Protein AF-A0A7J4EGY4-F1 (afdb_monomer)

Structure (mmCIF, N/CA/C/O backbone):
data_AF-A0A7J4EGY4-F1
#
_entry.id   AF-A0A7J4EGY4-F1
#
loop_
_atom_site.group_PDB
_atom_site.id
_atom_site.type_symbol
_atom_site.label_atom_id
_atom_site.label_alt_id
_atom_site.label_comp_id
_atom_site.label_asym_id
_atom_site.label_entity_id
_atom_site.label_seq_id
_atom_site.pdbx_PDB_ins_code
_atom_site.Cartn_x
_atom_site.Cartn_y
_atom_site.Cartn_z
_atom_site.occupancy
_atom_site.B_iso_or_equiv
_atom_site.auth_seq_id
_atom_site.auth_comp_id
_atom_site.auth_asym_id
_atom_site.auth_atom_id
_atom_site.pdbx_PDB_model_num
ATOM 1 N N . MET A 1 1 ? -47.099 -6.163 16.012 1.00 47.41 1 MET A N 1
ATOM 2 C CA . MET A 1 1 ? -46.128 -7.081 16.631 1.00 47.41 1 MET A CA 1
ATOM 3 C C . MET A 1 1 ? -44.899 -7.043 15.762 1.00 47.41 1 MET A C 1
ATOM 5 O O . MET A 1 1 ? -44.975 -7.479 14.615 1.00 47.41 1 MET A O 1
ATOM 9 N N . ASN A 1 2 ? -43.848 -6.381 16.236 1.00 47.88 2 ASN A N 1
ATOM 10 C CA . ASN A 1 2 ? -42.591 -6.346 15.504 1.00 47.88 2 ASN A CA 1
ATOM 11 C C . ASN A 1 2 ? -42.032 -7.781 15.517 1.00 47.88 2 ASN A C 1
ATOM 13 O O . ASN A 1 2 ? -42.111 -8.428 16.561 1.00 47.88 2 ASN A O 1
ATOM 17 N N . PRO A 1 3 ? -41.484 -8.321 14.415 1.00 52.41 3 PRO A N 1
ATOM 18 C CA . PRO A 1 3 ? -40.911 -9.673 14.413 1.00 52.41 3 PRO A CA 1
ATOM 19 C C . PRO A 1 3 ? -39.831 -9.857 15.495 1.00 52.41 3 PRO A C 1
ATOM 21 O O . PRO A 1 3 ? -39.631 -10.957 16.004 1.00 52.41 3 PRO A O 1
ATOM 24 N N . PHE A 1 4 ? -39.193 -8.749 15.881 1.00 52.66 4 PHE A N 1
ATOM 25 C CA . PHE A 1 4 ? -38.182 -8.660 16.927 1.00 52.66 4 PHE A CA 1
ATOM 26 C C . PHE A 1 4 ? -38.729 -8.848 18.354 1.00 52.66 4 PHE A C 1
ATOM 28 O O . PHE A 1 4 ? -38.005 -9.389 19.181 1.00 52.66 4 PHE A O 1
ATOM 35 N N . ASP A 1 5 ? -40.004 -8.530 18.624 1.00 56.19 5 ASP A N 1
ATOM 36 C CA . ASP A 1 5 ? -40.598 -8.640 19.974 1.00 56.19 5 ASP A CA 1
ATOM 37 C C . ASP A 1 5 ? -40.744 -10.109 20.429 1.00 56.19 5 ASP A C 1
ATOM 39 O O . ASP A 1 5 ? -40.866 -10.403 21.612 1.00 56.19 5 ASP A O 1
ATOM 43 N N . SER A 1 6 ? -40.754 -11.063 19.489 1.00 56.09 6 SER A N 1
ATOM 44 C CA . SER A 1 6 ? -40.997 -12.489 19.776 1.00 56.09 6 SER A CA 1
ATOM 45 C C . SER A 1 6 ? -39.746 -13.293 20.155 1.00 56.09 6 SER A C 1
ATOM 47 O O . SER A 1 6 ? -39.864 -14.418 20.643 1.00 56.09 6 SER A O 1
ATOM 49 N N . LEU A 1 7 ? -38.550 -12.734 19.934 1.00 52.84 7 LEU A N 1
ATOM 50 C CA . LEU A 1 7 ? -37.269 -13.375 20.263 1.00 52.84 7 LEU A CA 1
ATOM 51 C C . LEU A 1 7 ? -36.831 -13.105 21.712 1.00 52.84 7 LEU A C 1
ATOM 53 O O . LEU A 1 7 ? -36.077 -13.895 22.280 1.00 52.84 7 LEU A O 1
ATOM 57 N N . GLU A 1 8 ? -37.336 -12.028 22.312 1.00 53.28 8 GLU A N 1
ATOM 58 C CA . GLU A 1 8 ? -37.002 -11.571 23.668 1.00 53.28 8 GLU A CA 1
ATOM 59 C C . GLU A 1 8 ? -37.584 -12.473 24.774 1.00 53.28 8 GLU A C 1
ATOM 61 O O . GLU A 1 8 ? -37.052 -12.534 25.878 1.00 53.28 8 GLU A O 1
ATOM 66 N N . ASP A 1 9 ? -38.631 -13.246 24.471 1.00 59.47 9 ASP A N 1
ATOM 67 C CA . ASP A 1 9 ? -39.433 -13.963 25.476 1.00 59.47 9 ASP A CA 1
ATOM 68 C C . ASP A 1 9 ? -38.883 -15.362 25.852 1.00 59.47 9 ASP A C 1
ATOM 70 O O . ASP A 1 9 ? -39.429 -16.046 26.720 1.00 59.47 9 ASP A O 1
ATOM 74 N N . LYS A 1 10 ? -37.809 -15.839 25.192 1.00 60.34 10 LYS A N 1
ATOM 75 C CA . LYS A 1 10 ? -37.247 -17.197 25.415 1.00 60.34 10 LYS A CA 1
ATOM 76 C C . LYS A 1 10 ? -35.724 -17.301 25.510 1.00 60.34 10 LYS A C 1
ATOM 78 O O . LYS A 1 10 ? -35.235 -18.363 25.899 1.00 60.34 10 LYS A O 1
ATOM 83 N N . MET A 1 11 ? -34.967 -16.255 25.186 1.00 62.81 11 MET A N 1
ATOM 84 C CA . MET A 1 11 ? -33.506 -16.249 25.319 1.00 62.81 11 MET A CA 1
ATOM 85 C C . MET A 1 11 ? -33.075 -15.197 26.344 1.00 62.81 11 MET A C 1
ATOM 87 O O . MET A 1 11 ? -33.638 -14.107 26.351 1.00 62.81 11 MET A O 1
ATOM 91 N N . PRO A 1 12 ? -32.090 -15.479 27.216 1.00 76.81 12 PRO A N 1
ATOM 92 C CA . PRO A 1 12 ? -31.581 -14.459 28.127 1.00 76.81 12 PRO A CA 1
ATOM 93 C C . PRO A 1 12 ? -31.023 -13.278 27.312 1.00 76.81 12 PRO A C 1
ATOM 95 O O . PRO A 1 12 ? -30.284 -13.514 26.359 1.00 76.81 12 PRO A O 1
ATOM 98 N N . SER A 1 13 ? -31.361 -12.035 27.689 1.00 79.75 13 SER A N 1
ATOM 99 C CA . SER A 1 13 ? -31.006 -10.776 26.983 1.00 79.75 13 SER A CA 1
ATOM 100 C C . SER A 1 13 ? -29.570 -10.754 26.450 1.00 79.75 13 SER A C 1
ATOM 102 O O . SER A 1 13 ? -29.320 -10.421 25.296 1.00 79.75 13 SER A O 1
ATOM 104 N N . ILE A 1 14 ? -28.630 -11.250 27.257 1.00 85.50 14 ILE A N 1
ATOM 105 C CA . ILE A 1 14 ? -27.207 -11.323 26.919 1.00 85.50 14 ILE A CA 1
ATOM 106 C C . ILE A 1 14 ? -26.908 -12.139 25.650 1.00 85.50 14 ILE A C 1
ATOM 108 O O . ILE A 1 14 ? -25.998 -11.803 24.900 1.00 85.50 14 ILE A O 1
ATOM 112 N N . VAL A 1 15 ? -27.669 -13.201 25.371 1.00 88.38 15 VAL A N 1
ATOM 113 C CA . VAL A 1 15 ? -27.494 -14.023 24.161 1.00 88.38 15 VAL A CA 1
ATOM 114 C C . VAL A 1 15 ? -27.948 -13.255 22.926 1.00 88.38 15 VAL A C 1
ATOM 116 O O . VAL A 1 15 ? -27.283 -13.325 21.894 1.00 88.38 15 VAL A O 1
ATOM 119 N N . VAL A 1 16 ? -29.044 -12.500 23.032 1.00 87.12 16 VAL A N 1
ATOM 120 C CA . VAL A 1 16 ? -29.532 -11.640 21.946 1.00 87.12 16 VAL A CA 1
ATOM 121 C C . VAL A 1 16 ? -28.527 -10.523 21.674 1.00 87.12 16 VAL A C 1
ATOM 123 O O . VAL A 1 16 ? -28.151 -10.319 20.525 1.00 87.12 16 VAL A O 1
ATOM 126 N N . GLU A 1 17 ? -28.025 -9.860 22.716 1.00 88.31 17 GLU A N 1
ATOM 127 C CA . GLU A 1 17 ? -27.015 -8.801 22.602 1.00 88.31 17 GLU A CA 1
ATOM 128 C C . GLU A 1 17 ? -25.718 -9.303 21.950 1.00 88.31 17 GLU A C 1
ATOM 130 O O . GLU A 1 17 ? -25.217 -8.683 21.010 1.00 88.31 17 GLU A O 1
ATOM 135 N N . ILE A 1 18 ? -25.207 -10.463 22.381 1.00 92.12 18 ILE A N 1
ATOM 136 C CA . ILE A 1 18 ? -24.028 -11.092 21.769 1.00 92.12 18 ILE A CA 1
ATOM 137 C C . ILE A 1 18 ? -24.308 -11.451 20.306 1.00 92.12 18 ILE A C 1
ATOM 139 O O . ILE A 1 18 ? -23.475 -11.177 19.442 1.00 92.12 18 ILE A O 1
ATOM 143 N N . ALA A 1 19 ? -25.470 -12.036 20.001 1.00 92.56 19 ALA A N 1
ATOM 144 C CA . ALA A 1 19 ? -25.829 -12.396 18.631 1.00 92.56 19 ALA A CA 1
ATOM 145 C C . ALA A 1 19 ? -25.912 -11.160 17.723 1.00 92.56 19 ALA A C 1
ATOM 147 O O . ALA A 1 19 ? -25.365 -11.172 16.621 1.00 92.56 19 ALA A O 1
ATOM 148 N N . VAL A 1 20 ? -26.532 -10.076 18.195 1.00 92.69 20 VAL A N 1
ATOM 149 C CA . VAL A 1 20 ? -26.598 -8.797 17.474 1.00 92.69 20 VAL A CA 1
ATOM 150 C C . VAL A 1 20 ? -25.196 -8.225 17.257 1.00 92.69 20 VAL A C 1
ATOM 152 O O . VAL A 1 20 ? -24.872 -7.846 16.133 1.00 92.69 20 VAL A O 1
ATOM 155 N N . ALA A 1 21 ? -24.336 -8.220 18.278 1.00 91.88 21 ALA A N 1
ATOM 156 C CA . ALA A 1 21 ? -22.958 -7.747 18.148 1.00 91.88 21 ALA A CA 1
ATOM 157 C C . ALA A 1 21 ? -22.161 -8.561 17.113 1.00 91.88 21 ALA A C 1
ATOM 159 O O . ALA A 1 21 ? -21.490 -7.986 16.255 1.00 91.88 21 ALA A O 1
ATOM 160 N N . VAL A 1 22 ? -22.282 -9.892 17.139 1.00 95.56 22 VAL A N 1
ATOM 161 C CA . VAL A 1 22 ? -21.651 -10.787 16.155 1.00 95.56 22 VAL A CA 1
ATOM 162 C C . VAL A 1 22 ? -22.186 -10.530 14.746 1.00 95.56 22 VAL A C 1
ATOM 164 O O . VAL A 1 22 ? -21.398 -10.491 13.803 1.00 95.56 22 VAL A O 1
ATOM 167 N N . LEU A 1 23 ? -23.493 -10.313 14.583 1.00 96.06 23 LEU A N 1
ATOM 168 C CA . LEU A 1 23 ? -24.094 -9.999 13.283 1.00 96.06 23 LEU A CA 1
ATOM 169 C C . LEU A 1 23 ? -23.620 -8.651 12.738 1.00 96.06 23 LEU A C 1
ATOM 171 O O . LEU A 1 23 ? -23.315 -8.554 11.551 1.00 96.06 23 LEU A O 1
ATOM 175 N N . ILE A 1 24 ? -23.517 -7.628 13.588 1.00 95.69 24 ILE A N 1
ATOM 176 C CA . ILE A 1 24 ? -22.999 -6.311 13.197 1.00 95.69 24 ILE A CA 1
ATOM 177 C C . ILE A 1 24 ? -21.534 -6.433 12.770 1.00 95.69 24 ILE A C 1
ATOM 179 O O . ILE A 1 24 ? -21.180 -5.999 11.675 1.00 95.69 24 ILE A O 1
ATOM 183 N N . LEU A 1 25 ? -20.689 -7.068 13.588 1.00 93.94 25 LEU A N 1
ATOM 184 C CA . LEU A 1 25 ? -19.273 -7.268 13.266 1.00 93.94 25 LEU A CA 1
ATOM 185 C C . LEU A 1 25 ? -19.089 -8.106 11.998 1.00 93.94 25 LEU A C 1
ATOM 187 O O . LEU A 1 25 ? -18.297 -7.740 11.132 1.00 93.94 25 LEU A O 1
ATOM 191 N N . GLY A 1 26 ? -19.846 -9.194 11.857 1.00 94.38 26 GLY A N 1
ATOM 192 C CA . GLY A 1 26 ? -19.846 -10.033 10.662 1.00 94.38 26 GLY A CA 1
ATOM 193 C C . GLY A 1 26 ? -20.314 -9.275 9.421 1.00 94.38 26 GLY A C 1
ATOM 194 O O . GLY A 1 26 ? -19.712 -9.416 8.361 1.00 94.38 26 GLY A O 1
ATOM 195 N N . GLY A 1 27 ? -21.330 -8.420 9.553 1.00 95.75 27 GLY A N 1
ATOM 196 C CA . GLY A 1 27 ? -21.817 -7.553 8.480 1.00 95.75 27 GLY A CA 1
ATOM 197 C C . GLY A 1 27 ? -20.784 -6.514 8.045 1.00 95.75 27 GLY A C 1
ATOM 198 O O . GLY A 1 27 ? -20.556 -6.345 6.847 1.00 95.75 27 GLY A O 1
ATOM 199 N N . ILE A 1 28 ? -20.108 -5.863 8.997 1.00 94.56 28 ILE A N 1
ATOM 200 C CA . ILE A 1 28 ? -19.018 -4.916 8.717 1.00 94.56 28 ILE A CA 1
ATOM 201 C C . ILE A 1 28 ? -17.859 -5.644 8.031 1.00 94.56 28 ILE A C 1
ATOM 203 O O . ILE A 1 28 ? -17.432 -5.241 6.951 1.00 94.56 28 ILE A O 1
ATOM 207 N N . MET A 1 29 ? -17.386 -6.747 8.612 1.00 92.19 29 MET A N 1
ATOM 208 C CA . MET A 1 29 ? -16.260 -7.516 8.080 1.00 92.19 29 MET A CA 1
ATOM 209 C C . MET A 1 29 ? -16.572 -8.095 6.693 1.00 92.19 29 MET A C 1
ATOM 211 O O . MET A 1 29 ? -15.746 -8.014 5.785 1.00 92.19 29 MET A O 1
ATOM 215 N N . GLY A 1 30 ? -17.787 -8.611 6.494 1.00 93.69 30 GLY A N 1
ATOM 216 C CA . GLY A 1 30 ? -18.269 -9.082 5.197 1.00 93.69 30 GLY A CA 1
ATOM 217 C C . GLY A 1 30 ? -18.354 -7.962 4.160 1.00 93.69 30 GLY A C 1
ATOM 218 O O . GLY A 1 30 ? -17.958 -8.163 3.014 1.00 93.69 30 GLY A O 1
ATOM 219 N N . SER A 1 31 ? -18.782 -6.762 4.563 1.00 94.12 31 SER A N 1
ATOM 220 C CA . SER A 1 31 ? -18.809 -5.583 3.685 1.00 94.12 31 SER A CA 1
ATOM 221 C C . SER A 1 31 ? -17.402 -5.146 3.277 1.00 94.12 31 SER A C 1
ATOM 223 O O . SER A 1 31 ? -17.175 -4.839 2.109 1.00 94.12 31 SER A O 1
ATOM 225 N N . ILE A 1 32 ? -16.443 -5.169 4.209 1.00 94.00 32 ILE A N 1
ATOM 226 C CA . ILE A 1 32 ? -15.032 -4.867 3.932 1.00 94.00 32 ILE A CA 1
ATOM 227 C C . ILE A 1 32 ? -14.450 -5.885 2.945 1.00 94.00 32 ILE A C 1
ATOM 229 O O . ILE A 1 32 ? -13.781 -5.489 1.993 1.00 94.00 32 ILE A O 1
ATOM 233 N N . TRP A 1 33 ? -14.724 -7.180 3.125 1.00 94.25 33 TRP A N 1
ATOM 234 C CA . TRP A 1 33 ? -14.267 -8.224 2.198 1.00 94.25 33 TRP A CA 1
ATOM 235 C C . TRP A 1 33 ? -14.880 -8.081 0.805 1.00 94.25 33 TRP A C 1
ATOM 237 O O . TRP A 1 33 ? -14.179 -8.178 -0.201 1.00 94.25 33 TRP A O 1
ATOM 247 N N . LEU A 1 34 ? -16.184 -7.810 0.738 1.00 94.50 34 LEU A N 1
ATOM 248 C CA . LEU A 1 34 ? -16.877 -7.599 -0.528 1.00 94.50 34 LEU A CA 1
ATOM 249 C C . LEU A 1 34 ? -16.331 -6.364 -1.254 1.00 94.50 34 LEU A C 1
ATOM 251 O O . LEU A 1 34 ? -16.059 -6.415 -2.453 1.00 94.50 34 LEU A O 1
ATOM 255 N N . TYR A 1 35 ? -16.131 -5.266 -0.522 1.00 94.81 35 TYR A N 1
ATOM 256 C CA . TYR A 1 35 ? -15.573 -4.041 -1.077 1.00 94.81 35 TYR A CA 1
ATOM 257 C C . TYR A 1 35 ? -14.113 -4.213 -1.498 1.00 94.81 35 TYR A C 1
ATOM 259 O O . TYR A 1 35 ? -13.730 -3.680 -2.534 1.00 94.81 35 TYR A O 1
ATOM 267 N N . SER A 1 36 ? -13.293 -4.959 -0.758 1.00 94.50 36 SER A N 1
ATOM 268 C CA . SER A 1 36 ? -11.884 -5.175 -1.105 1.00 94.50 36 SER A CA 1
ATOM 269 C C . SER A 1 36 ? -11.709 -6.096 -2.317 1.00 94.50 36 SER A C 1
ATOM 271 O O . SER A 1 36 ? -10.720 -5.970 -3.034 1.00 94.50 36 SER A O 1
ATOM 273 N N . GLY A 1 37 ? -12.665 -6.986 -2.595 1.00 93.44 37 GLY A N 1
ATOM 274 C CA . GLY A 1 37 ? -12.541 -7.993 -3.655 1.00 93.44 37 GLY A CA 1
ATOM 275 C C . GLY A 1 37 ? -11.497 -9.074 -3.351 1.00 93.44 37 GLY A C 1
ATOM 276 O O . GLY A 1 37 ? -11.108 -9.819 -4.248 1.00 93.44 37 GLY A O 1
ATOM 277 N N . GLN A 1 38 ? -11.022 -9.151 -2.104 1.00 93.56 38 GLN A N 1
ATOM 278 C CA . GLN A 1 38 ? -10.097 -10.192 -1.662 1.00 93.56 38 GLN A CA 1
ATOM 279 C C . GLN A 1 38 ? -10.811 -11.551 -1.572 1.00 93.56 38 GLN A C 1
ATOM 281 O O . GLN A 1 38 ? -12.002 -11.602 -1.250 1.00 93.56 38 GLN A O 1
ATOM 286 N N . PRO A 1 39 ? -10.109 -12.672 -1.807 1.00 88.50 39 PRO A N 1
ATOM 287 C CA . PRO A 1 39 ? -10.701 -13.996 -1.658 1.00 88.50 39 PRO A CA 1
ATOM 288 C C . PRO A 1 39 ? -11.063 -14.285 -0.190 1.00 88.50 39 PRO A C 1
ATOM 290 O O . PRO A 1 39 ? -10.298 -13.970 0.726 1.00 88.50 39 PRO A O 1
ATOM 293 N N . PHE A 1 40 ? -12.217 -14.925 0.033 1.00 85.62 40 PHE A N 1
ATOM 294 C CA . PHE A 1 40 ? -12.660 -15.413 1.342 1.00 85.62 40 PHE A CA 1
ATOM 295 C C . PHE A 1 40 ? -12.983 -16.918 1.286 1.00 85.62 40 PHE A C 1
ATOM 297 O O . PHE A 1 40 ? -13.790 -17.316 0.442 1.00 85.62 40 PHE A O 1
ATOM 304 N N . PRO A 1 41 ? -12.430 -17.754 2.188 1.00 77.50 41 PRO A N 1
ATOM 305 C CA . PRO A 1 41 ? -11.346 -17.463 3.134 1.00 77.50 41 PRO A CA 1
ATOM 306 C C . PRO A 1 41 ? -9.990 -17.364 2.404 1.00 77.50 41 PRO A C 1
ATOM 308 O O . PRO A 1 41 ? -9.677 -18.194 1.554 1.00 77.50 41 PRO A O 1
ATOM 311 N N . GLY A 1 42 ? -9.182 -16.346 2.707 1.00 80.25 42 GLY A N 1
ATOM 312 C CA . GLY A 1 42 ? -7.936 -16.075 1.982 1.00 80.25 42 GLY A CA 1
ATOM 313 C C . GLY A 1 42 ? -7.146 -14.915 2.584 1.00 80.25 42 GLY A C 1
ATOM 314 O O . GLY A 1 42 ? -7.039 -14.806 3.804 1.00 80.25 42 GLY A O 1
ATOM 315 N N . SER A 1 43 ? -6.591 -14.052 1.731 1.00 84.50 43 SER A N 1
ATOM 316 C CA . SER A 1 43 ? -5.861 -12.855 2.159 1.00 84.50 43 SER A CA 1
ATOM 317 C C . SER A 1 43 ? -6.788 -11.910 2.936 1.00 84.50 43 SER A C 1
ATOM 319 O O . SER A 1 43 ? -7.815 -11.492 2.392 1.00 84.50 43 SER A O 1
ATOM 321 N N . PRO A 1 44 ? -6.468 -11.558 4.194 1.00 88.88 44 PRO A N 1
ATOM 322 C CA . PRO A 1 44 ? -7.272 -10.605 4.938 1.00 88.88 44 PRO A CA 1
ATOM 323 C C . PRO A 1 44 ? -7.182 -9.225 4.270 1.00 88.88 44 PRO A C 1
ATOM 325 O O . PRO A 1 44 ? -6.098 -8.811 3.856 1.00 88.88 44 PRO A O 1
ATOM 328 N N . PRO A 1 45 ? -8.302 -8.493 4.168 1.00 92.44 45 PRO A N 1
ATOM 329 C CA . PRO A 1 45 ? -8.317 -7.201 3.504 1.00 92.44 45 PRO A CA 1
ATOM 330 C C . PRO A 1 45 ? -7.693 -6.094 4.353 1.00 92.44 45 PRO A C 1
ATOM 332 O O . PRO A 1 45 ? -7.368 -5.054 3.807 1.00 92.44 45 PRO A O 1
ATOM 335 N N . LEU A 1 46 ? -7.524 -6.283 5.662 1.00 94.06 46 LEU A N 1
ATOM 336 C CA . LEU A 1 46 ? -6.911 -5.299 6.554 1.00 94.06 46 LEU A CA 1
ATOM 337 C C . LEU A 1 46 ? -5.470 -5.706 6.862 1.00 94.06 46 LEU A C 1
ATOM 339 O O . LEU A 1 46 ? -5.230 -6.817 7.343 1.00 94.06 46 LEU A O 1
ATOM 343 N N . VAL A 1 47 ? -4.526 -4.805 6.602 1.00 94.00 47 VAL A N 1
ATOM 344 C CA . VAL A 1 47 ? -3.088 -5.033 6.777 1.00 94.00 47 VAL A CA 1
ATOM 345 C C . VAL A 1 47 ? -2.530 -3.986 7.729 1.00 94.00 47 VAL A C 1
ATOM 347 O O . VAL A 1 47 ? -2.768 -2.799 7.548 1.00 94.00 47 VAL A O 1
ATOM 350 N N . VAL A 1 48 ? -1.798 -4.436 8.749 1.00 95.06 48 VAL A N 1
ATOM 351 C CA . VAL A 1 48 ? -1.120 -3.553 9.707 1.00 95.06 48 VAL A CA 1
ATOM 352 C C . VAL A 1 48 ? 0.275 -3.230 9.192 1.00 95.06 48 VAL A C 1
ATOM 354 O O . VAL A 1 48 ? 0.999 -4.143 8.793 1.00 95.06 48 VAL A O 1
ATOM 357 N N . ILE A 1 49 ? 0.642 -1.955 9.231 1.00 94.81 49 ILE A N 1
ATOM 358 C CA . ILE A 1 49 ? 1.963 -1.467 8.842 1.00 94.81 49 ILE A CA 1
ATOM 359 C C . ILE A 1 49 ? 2.926 -1.659 10.006 1.00 94.81 49 ILE A C 1
ATOM 361 O O . ILE A 1 49 ? 2.655 -1.208 11.118 1.00 94.81 49 ILE A O 1
ATOM 365 N N . GLU A 1 50 ? 4.040 -2.344 9.752 1.00 92.12 50 GLU A N 1
ATOM 366 C CA . GLU A 1 50 ? 4.991 -2.723 10.803 1.00 92.12 50 GLU A CA 1
ATOM 367 C C . GLU A 1 50 ? 6.327 -1.983 10.725 1.00 92.12 50 GLU A C 1
ATOM 369 O O . GLU A 1 50 ? 7.029 -1.943 11.726 1.00 92.12 50 GLU A O 1
ATOM 374 N N . SER A 1 51 ? 6.693 -1.407 9.574 1.00 91.50 51 SER A N 1
ATOM 375 C CA . SER A 1 51 ? 8.016 -0.808 9.362 1.00 91.50 51 SER A CA 1
ATOM 376 C C . SER A 1 51 ? 7.946 0.601 8.789 1.00 91.50 51 SER A C 1
ATOM 378 O O . SER A 1 51 ? 7.018 0.956 8.062 1.00 91.50 51 SER A O 1
ATOM 380 N N . GLY A 1 52 ? 8.969 1.398 9.095 1.00 91.50 52 GLY A N 1
ATOM 381 C CA . GLY A 1 52 ? 9.058 2.805 8.707 1.00 91.50 52 GLY A CA 1
ATOM 382 C C . GLY A 1 52 ? 9.499 3.079 7.265 1.00 91.50 52 GLY A C 1
ATOM 383 O O . GLY A 1 52 ? 9.933 4.184 6.953 1.00 91.50 52 GLY A O 1
ATOM 384 N N . SER A 1 53 ? 9.435 2.081 6.384 1.00 92.69 53 SER A N 1
ATOM 385 C CA . SER A 1 53 ? 9.912 2.173 4.990 1.00 92.69 53 SER A CA 1
ATOM 386 C C . SER A 1 53 ? 9.075 3.100 4.100 1.00 92.69 53 SER A C 1
ATOM 388 O O . SER A 1 53 ? 9.553 3.567 3.069 1.00 92.69 53 SER A O 1
ATOM 390 N N . MET A 1 54 ? 7.837 3.388 4.505 1.00 94.50 54 MET A N 1
ATOM 391 C CA . MET A 1 54 ? 6.913 4.294 3.814 1.00 94.50 54 MET A CA 1
ATOM 392 C C . MET A 1 54 ? 6.760 5.655 4.507 1.00 94.50 54 MET A C 1
ATOM 394 O O . MET A 1 54 ? 6.012 6.496 4.021 1.00 94.50 54 MET A O 1
ATOM 398 N N . MET A 1 55 ? 7.470 5.877 5.618 1.00 92.19 55 MET A N 1
ATOM 399 C CA . MET A 1 55 ? 7.366 7.110 6.395 1.00 92.19 55 MET A CA 1
ATOM 400 C C . MET A 1 55 ? 7.947 8.301 5.645 1.00 92.19 55 MET A C 1
ATOM 402 O O . MET A 1 55 ? 8.939 8.187 4.928 1.00 92.19 55 MET A O 1
ATOM 406 N N . HIS A 1 56 ? 7.389 9.476 5.896 1.00 88.06 56 HIS A N 1
ATOM 407 C CA . HIS A 1 56 ? 7.935 10.734 5.404 1.00 88.06 56 HIS A CA 1
ATOM 408 C C . HIS A 1 56 ? 8.455 11.572 6.581 1.00 88.06 56 HIS A C 1
ATOM 410 O O . HIS A 1 56 ? 7.926 11.533 7.700 1.00 88.06 56 HIS A O 1
ATOM 416 N N . GLU A 1 57 ? 9.533 12.325 6.349 1.00 80.44 57 GLU A N 1
ATOM 417 C CA . GLU A 1 57 ? 10.207 13.095 7.405 1.00 80.44 57 GLU A CA 1
ATOM 418 C C . GLU A 1 57 ? 9.410 14.332 7.858 1.00 80.44 57 GLU A C 1
ATOM 420 O O . GLU A 1 57 ? 9.518 14.737 9.014 1.00 80.44 57 GLU A O 1
ATOM 425 N N . ASN A 1 58 ? 8.597 14.925 6.975 1.00 79.50 58 ASN A N 1
ATOM 426 C CA . ASN A 1 58 ? 7.954 16.231 7.183 1.00 79.50 58 ASN A CA 1
ATOM 427 C C . ASN A 1 58 ? 6.431 16.153 7.399 1.00 79.50 58 ASN A C 1
ATOM 429 O O . ASN A 1 58 ? 5.707 17.087 7.048 1.00 79.50 58 ASN A O 1
ATOM 433 N N . GLU A 1 59 ? 5.947 15.056 7.978 1.00 83.12 59 GLU A N 1
ATOM 434 C CA . GLU A 1 59 ? 4.512 14.844 8.179 1.00 83.12 59 GLU A CA 1
ATOM 435 C C . GLU A 1 59 ? 3.905 15.713 9.286 1.00 83.12 59 GLU A C 1
ATOM 437 O O . GLU A 1 59 ? 4.563 16.005 10.295 1.00 83.12 59 GLU A O 1
ATOM 442 N N . PRO A 1 60 ? 2.630 16.125 9.139 1.00 87.06 60 PRO A N 1
ATOM 443 C CA . PRO A 1 60 ? 1.920 16.826 10.192 1.00 87.06 60 PRO A CA 1
ATOM 444 C C . PRO A 1 60 ? 1.709 15.912 11.405 1.00 87.06 60 PRO A C 1
ATOM 446 O O . PRO A 1 60 ? 1.738 14.686 11.317 1.00 87.06 60 PRO A O 1
ATOM 449 N N . PHE A 1 61 ? 1.442 16.529 12.559 1.00 89.56 61 PHE A N 1
ATOM 450 C CA . PHE A 1 61 ? 1.159 15.801 13.794 1.00 89.56 61 PHE A CA 1
ATOM 451 C C . PHE A 1 61 ? 0.041 14.774 13.586 1.00 89.56 61 PHE A C 1
ATOM 453 O O . PHE A 1 61 ? -1.061 15.126 13.156 1.00 89.56 61 PHE A O 1
ATOM 460 N N . GLY A 1 62 ? 0.322 13.517 13.927 1.00 85.75 62 GLY A N 1
ATOM 461 C CA . GLY A 1 62 ? -0.635 12.426 13.778 1.00 85.75 62 GLY A CA 1
ATOM 462 C C . GLY A 1 62 ? -0.662 11.783 12.393 1.00 85.75 62 GLY A C 1
ATOM 463 O O . GLY A 1 62 ? -1.427 10.838 12.240 1.00 85.75 62 GLY A O 1
ATOM 464 N N . ARG A 1 63 ? 0.168 12.236 11.439 1.00 90.56 63 ARG A N 1
ATOM 465 C CA . ARG A 1 63 ? 0.545 11.475 10.227 1.00 90.56 63 ARG A CA 1
ATOM 466 C C . ARG A 1 63 ? -0.643 10.967 9.407 1.00 90.56 63 ARG A C 1
ATOM 468 O O . ARG A 1 63 ? -0.663 9.856 8.904 1.00 90.56 63 ARG A O 1
ATOM 475 N N . LEU A 1 64 ? -1.682 11.795 9.335 1.00 90.00 64 LEU A N 1
ATOM 476 C CA . LEU A 1 64 ? -2.903 11.460 8.617 1.00 90.00 64 LEU A CA 1
ATOM 477 C C . LEU A 1 64 ? -2.692 11.609 7.116 1.00 90.00 64 LEU A C 1
ATOM 479 O O . LEU A 1 64 ? -2.291 12.680 6.649 1.00 90.00 64 LEU A O 1
ATOM 483 N N . GLY A 1 65 ? -3.073 10.587 6.359 1.00 89.44 65 GLY A N 1
ATOM 484 C CA . GLY A 1 65 ? -2.924 10.574 4.909 1.00 89.44 65 GLY A CA 1
ATOM 485 C C . GLY A 1 65 ? -1.553 10.100 4.427 1.00 89.44 65 GLY A C 1
ATOM 486 O O . GLY A 1 65 ? -1.254 10.313 3.249 1.00 89.44 65 GLY A O 1
ATOM 487 N N . THR A 1 66 ? -0.754 9.466 5.289 1.00 92.44 66 THR A N 1
ATOM 488 C CA . THR A 1 66 ? 0.497 8.759 4.967 1.00 92.44 66 THR A CA 1
ATOM 489 C C . THR A 1 66 ? 0.468 7.326 5.490 1.00 92.44 66 THR A C 1
ATOM 491 O O . THR A 1 66 ? -0.532 6.870 6.033 1.00 92.44 66 THR A O 1
ATOM 494 N N . ILE A 1 67 ? 1.517 6.553 5.203 1.00 93.44 67 ILE A N 1
ATOM 495 C CA . ILE A 1 67 ? 1.637 5.170 5.672 1.00 93.44 67 ILE A CA 1
ATOM 496 C C . ILE A 1 67 ? 2.759 5.130 6.696 1.00 93.44 67 ILE A C 1
ATOM 498 O O . ILE A 1 67 ? 3.939 5.137 6.334 1.00 93.44 67 ILE A O 1
ATOM 502 N N . ASP A 1 68 ? 2.381 5.023 7.964 1.00 94.38 68 ASP A N 1
ATOM 503 C CA . ASP A 1 68 ? 3.316 4.976 9.075 1.00 94.38 68 ASP A CA 1
ATOM 504 C C . ASP A 1 68 ? 3.142 3.684 9.901 1.00 94.38 68 ASP A C 1
ATOM 506 O O . ASP A 1 68 ? 2.085 3.037 9.889 1.00 94.38 68 ASP A O 1
ATOM 510 N N . PRO A 1 69 ? 4.191 3.248 10.624 1.00 94.12 69 PRO A N 1
ATOM 511 C CA . PRO A 1 69 ? 4.094 2.122 11.541 1.00 94.12 69 PRO A CA 1
ATOM 512 C C . PRO A 1 69 ? 2.960 2.314 12.543 1.00 94.12 69 PRO A C 1
ATOM 514 O O . PRO A 1 69 ? 2.894 3.315 13.255 1.00 94.12 69 PRO A O 1
ATOM 517 N N . GLY A 1 70 ? 2.092 1.310 12.631 1.00 92.94 70 GLY A N 1
ATOM 518 C CA . GLY A 1 70 ? 0.921 1.352 13.497 1.00 92.94 70 GLY A CA 1
ATOM 519 C C . GLY A 1 70 ? -0.374 1.749 12.794 1.00 92.94 70 GLY A C 1
ATOM 520 O O . GLY A 1 70 ? -1.429 1.686 13.427 1.00 92.94 70 GLY A O 1
ATOM 521 N N . ASP A 1 71 ? -0.342 2.055 11.501 1.00 95.38 71 ASP A N 1
ATOM 522 C CA . ASP A 1 71 ? -1.557 2.222 10.708 1.00 95.38 71 ASP A CA 1
ATOM 523 C C . ASP A 1 71 ? -2.113 0.883 10.220 1.00 95.38 71 ASP A C 1
ATOM 525 O O . ASP A 1 71 ? -1.425 -0.145 10.167 1.00 95.38 71 ASP A O 1
ATOM 529 N N . ILE A 1 72 ? -3.397 0.890 9.864 1.00 95.81 72 ILE A N 1
ATOM 530 C CA . ILE A 1 72 ? -4.055 -0.217 9.174 1.00 95.81 72 ILE A CA 1
ATOM 531 C C . ILE A 1 72 ? -4.512 0.276 7.806 1.00 95.81 72 ILE A C 1
ATOM 533 O O . ILE A 1 72 ? -5.271 1.236 7.709 1.00 95.81 72 ILE A O 1
ATOM 537 N N . VAL A 1 73 ? -4.110 -0.415 6.746 1.00 96.00 73 VAL A N 1
ATOM 538 C CA . VAL A 1 73 ? -4.538 -0.120 5.375 1.00 96.00 73 VAL A CA 1
ATOM 539 C C . VAL A 1 73 ? -5.450 -1.218 4.847 1.00 96.00 73 VAL A C 1
ATOM 541 O O . VAL A 1 73 ? -5.331 -2.392 5.215 1.00 96.00 73 VAL A O 1
ATOM 544 N N . LEU A 1 74 ? -6.362 -0.844 3.954 1.00 96.00 74 LEU A N 1
ATOM 545 C CA . LEU A 1 74 ? -7.190 -1.807 3.240 1.00 96.00 74 LEU A CA 1
ATOM 546 C C . LEU A 1 74 ? -6.484 -2.255 1.953 1.00 96.00 74 LEU A C 1
ATOM 548 O O . LEU A 1 74 ? -6.189 -1.445 1.080 1.00 96.00 74 LEU A O 1
ATOM 552 N N . ALA A 1 75 ? -6.276 -3.557 1.804 1.00 96.44 75 ALA A N 1
ATOM 553 C CA . ALA A 1 75 ? -5.761 -4.197 0.606 1.00 96.44 75 ALA A CA 1
ATOM 554 C C . ALA A 1 75 ? -6.890 -4.434 -0.411 1.00 96.44 75 ALA A C 1
ATOM 556 O O . ALA A 1 75 ? -7.618 -5.431 -0.341 1.00 96.44 75 ALA A O 1
ATOM 557 N N . LYS A 1 76 ? -7.027 -3.545 -1.394 1.00 96.50 76 LYS A N 1
ATOM 558 C CA . LYS A 1 76 ? -7.953 -3.701 -2.524 1.00 96.50 76 LYS A CA 1
ATOM 559 C C . LYS A 1 76 ? -7.342 -4.628 -3.577 1.00 96.50 76 LYS A C 1
ATOM 561 O O . LYS A 1 76 ? -6.216 -4.400 -4.011 1.00 96.50 76 LYS A O 1
ATOM 566 N N . ALA A 1 77 ? -8.069 -5.661 -3.994 1.00 95.75 77 ALA A N 1
ATOM 567 C CA . ALA A 1 77 ? -7.592 -6.616 -4.988 1.00 95.75 77 ALA A CA 1
ATOM 568 C C . ALA A 1 77 ? -7.203 -5.926 -6.307 1.00 95.75 77 ALA A C 1
ATOM 570 O O . ALA A 1 77 ? -7.851 -4.973 -6.746 1.00 95.75 77 ALA A O 1
ATOM 571 N N . VAL A 1 78 ? -6.134 -6.434 -6.916 1.00 96.06 78 VAL A N 1
ATOM 572 C CA . VAL A 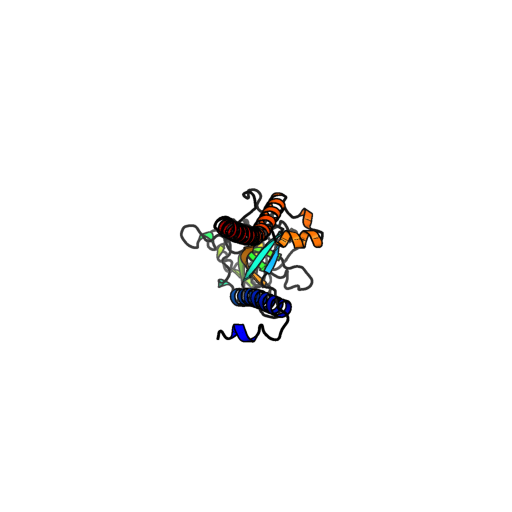1 78 ? -5.598 -6.001 -8.208 1.00 96.06 78 VAL A CA 1
ATOM 573 C C . VAL A 1 78 ? -5.706 -7.195 -9.151 1.00 96.06 78 VAL A C 1
ATOM 575 O O . VAL A 1 78 ? -5.183 -8.265 -8.847 1.00 96.06 78 VAL A O 1
ATOM 578 N N . HIS A 1 79 ? -6.406 -7.035 -10.272 1.00 93.75 79 HIS A N 1
ATOM 579 C CA . HIS A 1 79 ? -6.663 -8.123 -11.223 1.00 93.75 79 HIS A CA 1
ATOM 580 C C . HIS A 1 79 ? -5.869 -7.966 -12.517 1.00 93.75 79 HIS A C 1
ATOM 582 O O . HIS A 1 79 ? -5.561 -8.954 -13.182 1.00 93.75 79 HIS A O 1
ATOM 588 N N . GLN A 1 80 ? -5.526 -6.732 -12.871 1.00 96.00 80 GLN A N 1
ATOM 589 C CA . GLN A 1 80 ? -4.782 -6.391 -14.077 1.00 96.00 80 GLN A CA 1
ATOM 590 C C . GLN A 1 80 ? -3.810 -5.245 -13.797 1.00 96.00 80 GLN A C 1
ATOM 592 O O . GLN A 1 80 ? -4.014 -4.436 -12.893 1.00 96.00 80 GLN A O 1
ATOM 597 N N . ARG A 1 81 ? -2.767 -5.130 -14.627 1.00 94.44 81 ARG A N 1
ATOM 598 C CA . ARG A 1 81 ? -1.784 -4.035 -14.563 1.00 94.44 81 ARG A CA 1
ATOM 599 C C . ARG A 1 81 ? -2.451 -2.653 -14.513 1.00 94.44 81 ARG A C 1
ATOM 601 O O . ARG A 1 81 ? -2.009 -1.798 -13.756 1.00 94.44 81 ARG A O 1
ATOM 608 N N . GLY A 1 82 ? -3.521 -2.454 -15.285 1.00 94.69 82 GLY A N 1
ATOM 609 C CA . GLY A 1 82 ? -4.240 -1.179 -15.366 1.00 94.69 82 GLY A CA 1
ATOM 610 C C . GLY A 1 82 ? -4.932 -0.733 -14.073 1.00 94.69 82 GLY A C 1
ATOM 611 O O . GLY A 1 82 ? -5.308 0.430 -13.977 1.00 94.69 82 GLY A O 1
ATOM 612 N N . ASP A 1 83 ? -5.079 -1.609 -13.073 1.00 96.44 83 ASP A N 1
ATOM 613 C CA . ASP A 1 83 ? -5.707 -1.248 -11.795 1.00 96.44 83 ASP A CA 1
ATOM 614 C C . ASP A 1 83 ? -4.771 -0.437 -10.881 1.00 96.44 83 ASP A C 1
ATOM 616 O O . ASP A 1 83 ? -5.230 0.101 -9.868 1.00 96.44 83 ASP A O 1
ATOM 620 N N . VAL A 1 84 ? -3.476 -0.369 -11.218 1.00 97.69 84 VAL A N 1
ATOM 621 C CA . VAL A 1 84 ? -2.435 0.314 -10.444 1.00 97.69 84 VAL A CA 1
ATOM 622 C C . VAL A 1 84 ? -1.829 1.443 -11.271 1.00 97.69 84 VAL A C 1
ATOM 624 O O . VAL A 1 84 ? -1.222 1.219 -12.321 1.00 97.69 84 VAL A O 1
ATOM 627 N N . ILE A 1 85 ? -1.936 2.663 -10.759 1.00 97.62 85 ILE A N 1
ATOM 628 C CA . ILE A 1 85 ? -1.315 3.848 -11.344 1.00 97.62 85 ILE A CA 1
ATOM 629 C C . ILE A 1 85 ? 0.074 4.001 -10.727 1.00 97.62 85 ILE A C 1
ATOM 631 O O . ILE A 1 85 ? 0.210 4.332 -9.556 1.00 97.62 85 ILE A O 1
ATOM 635 N N . THR A 1 86 ? 1.131 3.781 -11.502 1.00 97.94 86 THR A N 1
ATOM 636 C CA . THR A 1 86 ? 2.504 3.956 -11.003 1.00 97.94 86 THR A CA 1
ATOM 637 C C . THR A 1 86 ? 2.874 5.422 -10.830 1.00 97.94 86 THR A C 1
ATOM 639 O O . THR A 1 86 ? 2.411 6.260 -11.605 1.00 97.94 86 THR A O 1
ATOM 642 N N . HIS A 1 87 ? 3.773 5.724 -9.890 1.00 97.62 87 HIS A N 1
ATOM 643 C CA . HIS A 1 87 ? 4.367 7.053 -9.709 1.00 97.62 87 HIS A CA 1
ATOM 644 C C . HIS A 1 87 ? 4.850 7.628 -11.053 1.00 97.62 87 HIS A C 1
ATOM 646 O O . HIS A 1 87 ? 4.481 8.740 -11.440 1.00 97.62 87 HIS A O 1
ATOM 652 N N . GLY A 1 88 ? 5.591 6.815 -11.809 1.00 93.25 88 GLY A N 1
ATOM 653 C CA . GLY A 1 88 ? 6.016 7.108 -13.169 1.00 93.25 88 GLY A CA 1
ATOM 654 C C . GLY A 1 88 ? 7.190 8.075 -13.284 1.00 93.25 88 GLY A C 1
ATOM 655 O O . GLY A 1 88 ? 7.788 8.496 -12.292 1.00 93.25 88 GLY A O 1
ATOM 656 N N . GLY A 1 89 ? 7.531 8.390 -14.532 1.00 91.38 89 GLY A N 1
ATOM 657 C CA . GLY A 1 89 ? 8.711 9.156 -14.921 1.00 91.38 89 GLY A CA 1
ATOM 658 C C . GLY A 1 89 ? 8.354 10.378 -15.763 1.00 91.38 89 GLY A C 1
ATOM 659 O O . GLY A 1 89 ? 7.299 10.981 -15.602 1.00 91.38 89 GLY A O 1
ATOM 660 N N . LYS A 1 90 ? 9.249 10.767 -16.676 1.00 89.69 90 LYS A N 1
ATOM 661 C CA . LYS A 1 90 ? 9.079 11.953 -17.539 1.00 89.69 90 LYS A CA 1
ATOM 662 C C . LYS A 1 90 ? 8.079 11.761 -18.684 1.00 89.69 90 LYS A C 1
ATOM 664 O O . LYS A 1 90 ? 7.752 12.739 -19.346 1.00 89.69 90 LYS A O 1
ATOM 669 N N . PHE A 1 91 ? 7.632 10.532 -18.942 1.00 91.31 91 PHE A N 1
ATOM 670 C CA . PHE A 1 91 ? 6.823 10.197 -20.120 1.00 91.31 91 PHE A CA 1
ATOM 671 C C . PHE A 1 91 ? 5.461 9.584 -19.782 1.00 91.31 91 PHE A C 1
ATOM 673 O O . PHE A 1 91 ? 4.655 9.363 -20.682 1.00 91.31 91 PHE A O 1
ATOM 680 N N . GLY A 1 92 ? 5.188 9.302 -18.508 1.00 93.19 92 GLY A N 1
ATOM 681 C CA . GLY A 1 92 ? 3.922 8.716 -18.089 1.00 93.19 92 GLY A CA 1
ATOM 682 C C . GLY A 1 92 ? 3.860 8.421 -16.596 1.00 93.19 92 GLY A C 1
ATOM 683 O O . GLY A 1 92 ? 4.819 8.649 -15.860 1.00 93.19 92 GLY A O 1
ATOM 684 N N . GLY A 1 93 ? 2.715 7.889 -16.175 1.00 94.06 93 GLY A N 1
ATOM 685 C CA . GLY A 1 93 ? 2.380 7.579 -14.787 1.00 94.06 93 GLY A CA 1
ATOM 686 C C . GLY A 1 93 ? 1.545 8.665 -14.118 1.00 94.06 93 GLY A C 1
ATOM 687 O O . GLY A 1 93 ? 0.907 9.485 -14.777 1.00 94.06 93 GLY A O 1
ATOM 688 N N . ALA A 1 94 ? 1.533 8.653 -12.793 1.00 95.88 94 ALA A N 1
ATOM 689 C CA . ALA A 1 94 ? 0.590 9.393 -11.970 1.00 95.88 94 ALA A CA 1
ATOM 690 C C . ALA A 1 94 ? 0.622 10.914 -12.168 1.00 95.88 94 ALA A C 1
ATOM 692 O O . ALA A 1 94 ? -0.421 11.560 -12.104 1.00 95.88 94 ALA A O 1
ATOM 693 N N . LYS A 1 95 ? 1.788 11.492 -12.482 1.00 93.69 95 LYS A N 1
ATOM 694 C CA . LYS A 1 95 ? 1.931 12.932 -12.782 1.00 93.69 95 LYS A CA 1
ATOM 695 C C . LYS A 1 95 ? 1.192 13.374 -14.052 1.00 93.69 95 LYS A C 1
ATOM 697 O O . LYS A 1 95 ? 0.941 14.559 -14.219 1.00 93.69 95 LYS A O 1
ATOM 702 N N . PHE A 1 96 ? 0.837 12.435 -14.930 1.00 92.00 96 PHE A N 1
ATOM 703 C CA . PHE A 1 96 ? 0.119 12.687 -16.185 1.00 92.00 96 PHE A CA 1
ATOM 704 C C . PHE A 1 96 ? -1.392 12.433 -16.067 1.00 92.00 96 PHE A C 1
ATOM 706 O O . PHE A 1 96 ? -2.115 12.520 -17.060 1.00 92.00 96 PHE A O 1
ATOM 713 N N . VAL A 1 97 ? -1.883 12.104 -14.868 1.00 90.94 97 VAL A N 1
ATOM 714 C CA . VAL A 1 97 ? -3.302 11.840 -14.611 1.00 90.94 97 VAL A CA 1
ATOM 715 C C . VAL A 1 97 ? -3.997 13.132 -14.177 1.00 90.94 97 VAL A C 1
ATOM 717 O O . VAL A 1 97 ? -3.912 13.540 -13.024 1.00 90.94 97 VAL A O 1
ATOM 720 N N . GLY A 1 98 ? -4.714 13.773 -15.100 1.00 88.69 98 GLY A N 1
ATOM 721 C CA . GLY A 1 98 ? -5.399 15.042 -14.830 1.00 88.69 98 GLY A CA 1
ATOM 722 C C . GLY A 1 98 ? -4.440 16.232 -14.700 1.00 88.69 98 GLY A C 1
ATOM 723 O O . GLY A 1 98 ? -3.266 16.137 -15.042 1.00 88.69 98 GLY A O 1
ATOM 724 N N . ALA A 1 99 ? -4.952 17.379 -14.243 1.00 85.56 99 ALA A N 1
ATOM 725 C CA . ALA A 1 99 ? -4.172 18.619 -14.172 1.00 85.56 99 ALA A CA 1
ATOM 726 C C . ALA A 1 99 ? -3.160 18.644 -13.010 1.00 85.56 99 ALA A C 1
ATOM 728 O O . ALA A 1 99 ? -2.093 19.233 -13.146 1.00 85.56 99 ALA A O 1
ATOM 729 N N . GLU A 1 100 ? -3.488 18.006 -11.884 1.00 89.06 100 GLU A N 1
ATOM 730 C CA . GLU A 1 100 ? -2.669 18.022 -10.658 1.00 89.06 100 GLU A CA 1
ATOM 731 C C . GLU A 1 100 ? -1.922 16.699 -10.407 1.00 89.06 100 GLU A C 1
ATOM 733 O O . GLU A 1 100 ? -1.175 16.570 -9.436 1.00 89.06 100 GLU A O 1
ATOM 738 N N . GLY A 1 101 ? -2.100 15.717 -11.295 1.00 93.81 101 GLY A N 1
ATOM 739 C CA . GLY A 1 101 ? -1.639 14.349 -11.096 1.00 93.81 101 GLY A CA 1
ATOM 740 C C . GLY A 1 101 ? -2.480 13.571 -10.077 1.00 93.81 101 GLY A C 1
ATOM 741 O O . GLY A 1 101 ? -3.360 14.102 -9.401 1.00 93.81 101 GLY A O 1
ATOM 742 N N . TYR A 1 102 ? -2.193 12.278 -9.962 1.00 96.00 102 TYR A N 1
ATOM 743 C CA . TYR A 1 102 ? -2.837 11.368 -9.018 1.00 96.00 102 TYR A CA 1
ATOM 744 C C . TYR A 1 102 ? -1.902 11.058 -7.844 1.00 96.00 102 TYR A C 1
ATOM 746 O O . TYR A 1 102 ? -0.781 10.594 -8.053 1.00 96.00 102 TYR A O 1
ATOM 754 N N . LYS A 1 103 ? -2.347 11.308 -6.610 1.00 95.12 103 LYS A N 1
ATOM 755 C CA . LYS A 1 103 ? -1.543 11.116 -5.395 1.00 95.12 103 LYS A CA 1
ATOM 756 C C . LYS A 1 103 ? -2.244 10.207 -4.399 1.00 95.12 103 LYS A C 1
ATOM 758 O O . LYS A 1 103 ? -3.448 10.336 -4.189 1.00 95.12 103 LYS A O 1
ATOM 763 N N . THR A 1 104 ? -1.468 9.338 -3.762 1.00 95.25 104 THR A N 1
ATOM 764 C CA . THR A 1 104 ? -1.892 8.544 -2.609 1.00 95.25 104 THR A CA 1
ATOM 765 C C . THR A 1 104 ? -0.777 8.517 -1.575 1.00 95.25 104 THR A C 1
ATOM 767 O O . THR A 1 104 ? 0.402 8.402 -1.924 1.00 95.25 104 THR A O 1
ATOM 770 N N . TYR A 1 105 ? -1.165 8.614 -0.305 1.00 94.62 105 TYR A N 1
ATOM 771 C CA . TYR A 1 105 ? -0.247 8.510 0.826 1.00 94.62 105 TYR A CA 1
ATOM 772 C C . TYR A 1 105 ? 0.929 9.492 0.713 1.00 94.62 105 TYR A C 1
ATOM 774 O O . TYR A 1 105 ? 2.066 9.073 0.546 1.00 94.62 105 TYR A O 1
ATOM 782 N N . GLY A 1 106 ? 0.637 10.793 0.645 1.00 91.75 106 GLY A N 1
ATOM 783 C CA . GLY A 1 106 ? 1.636 11.871 0.557 1.00 91.75 106 GLY A CA 1
ATOM 784 C C . GLY A 1 106 ? 2.327 12.095 -0.802 1.00 91.75 106 GLY A C 1
ATOM 785 O O . GLY A 1 106 ? 2.748 13.219 -1.075 1.00 91.75 106 GLY A O 1
ATOM 786 N N . ASP A 1 107 ? 2.384 11.107 -1.704 1.00 94.06 107 ASP A N 1
ATOM 787 C CA . ASP A 1 107 ? 3.120 11.220 -2.981 1.00 94.06 107 ASP A CA 1
ATOM 788 C C . ASP A 1 107 ? 2.356 10.632 -4.193 1.00 94.06 107 ASP A C 1
ATOM 790 O O . ASP A 1 107 ? 1.229 10.147 -4.082 1.00 94.06 107 ASP A O 1
ATOM 794 N N . TYR A 1 108 ? 2.911 10.748 -5.400 1.00 96.44 108 TYR A N 1
ATOM 795 C CA . TYR A 1 108 ? 2.277 10.338 -6.651 1.00 96.44 108 TYR A CA 1
ATOM 796 C C . TYR A 1 108 ? 2.154 8.817 -6.801 1.00 96.44 108 TYR A C 1
ATOM 798 O O . TYR A 1 108 ? 3.054 8.055 -6.457 1.00 96.44 108 TYR A O 1
ATOM 806 N N . GLY A 1 109 ? 1.062 8.377 -7.424 1.00 97.38 109 GLY A N 1
ATOM 807 C CA . GLY A 1 109 ? 0.826 6.968 -7.743 1.00 97.38 109 GLY A CA 1
ATOM 808 C C . GLY A 1 109 ? 0.298 6.152 -6.572 1.00 97.38 109 GLY A C 1
ATOM 809 O O . GLY A 1 109 ? 0.105 6.669 -5.477 1.00 97.38 109 GLY A O 1
ATOM 810 N N . ASP A 1 110 ? 0.023 4.883 -6.846 1.00 98.12 110 ASP A N 1
ATOM 811 C CA . ASP A 1 110 ? -0.508 3.900 -5.910 1.00 98.12 110 ASP A CA 1
ATOM 812 C C . ASP A 1 110 ? 0.613 3.186 -5.136 1.00 98.12 110 ASP A C 1
ATOM 814 O O . ASP A 1 110 ? 1.723 2.957 -5.634 1.00 98.12 110 ASP A O 1
ATOM 818 N N . VAL A 1 111 ? 0.264 2.746 -3.929 1.00 98.19 111 VAL A N 1
ATOM 819 C CA . VAL A 1 111 ? 1.078 1.873 -3.079 1.00 98.19 111 VAL A CA 1
ATOM 820 C C . VAL A 1 111 ? 0.515 0.456 -3.140 1.00 98.19 111 VAL A C 1
ATOM 822 O O . VAL A 1 111 ? -0.698 0.256 -3.033 1.00 98.19 111 VAL A O 1
ATOM 825 N N . ILE A 1 112 ? 1.381 -0.540 -3.324 1.00 98.19 112 ILE A N 1
ATOM 826 C CA . ILE A 1 112 ? 0.984 -1.944 -3.470 1.0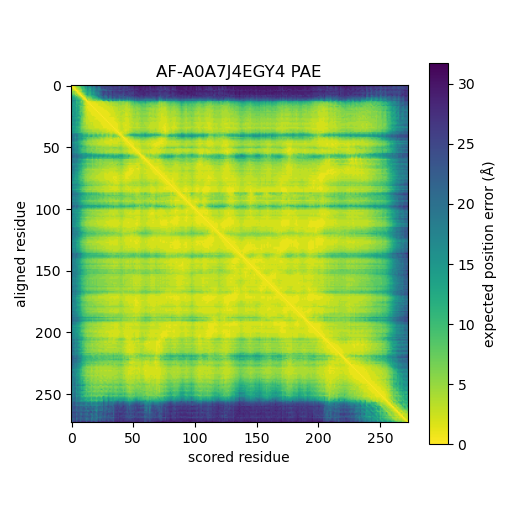0 98.19 112 ILE A CA 1
ATOM 827 C C . ILE A 1 112 ? 1.562 -2.809 -2.359 1.00 98.19 112 ILE A C 1
ATOM 829 O O . ILE A 1 112 ? 2.691 -2.619 -1.919 1.00 98.19 112 ILE A O 1
ATOM 833 N N . ILE A 1 113 ? 0.766 -3.786 -1.934 1.00 97.50 113 ILE A N 1
ATOM 834 C CA . ILE A 1 113 ? 1.123 -4.817 -0.967 1.00 97.50 113 ILE A CA 1
ATOM 835 C C . ILE A 1 113 ? 1.414 -6.085 -1.757 1.00 97.50 113 ILE A C 1
ATOM 837 O O . ILE A 1 113 ? 0.556 -6.554 -2.512 1.00 97.50 113 ILE A O 1
ATOM 841 N N . TYR A 1 114 ? 2.600 -6.658 -1.601 1.00 97.00 114 TYR A N 1
ATOM 842 C CA . TYR A 1 114 ? 3.031 -7.795 -2.407 1.00 97.00 114 TYR A CA 1
ATOM 843 C C . TYR A 1 114 ? 3.893 -8.782 -1.625 1.00 97.00 114 TYR A C 1
ATOM 845 O O . TYR A 1 114 ? 4.448 -8.477 -0.570 1.00 97.00 114 TYR A O 1
ATOM 853 N N . LYS A 1 115 ? 3.991 -9.998 -2.162 1.00 96.12 115 LYS A N 1
ATOM 854 C CA . LYS A 1 115 ? 4.859 -11.063 -1.658 1.00 96.12 115 LYS A CA 1
ATOM 855 C C . LYS A 1 115 ? 6.225 -10.979 -2.340 1.00 96.12 115 LYS A C 1
ATOM 857 O O . LYS A 1 115 ? 6.286 -11.181 -3.557 1.00 96.12 115 LYS A O 1
ATOM 862 N N . PRO A 1 116 ? 7.317 -10.717 -1.604 1.00 94.88 116 PRO A N 1
ATOM 863 C CA . PRO A 1 116 ? 8.650 -10.655 -2.186 1.00 94.88 116 PRO A CA 1
ATOM 864 C C . PRO A 1 116 ? 9.000 -11.944 -2.930 1.00 94.88 116 PRO A C 1
ATOM 866 O O . PRO A 1 116 ? 8.946 -13.023 -2.346 1.00 94.88 116 PRO A O 1
ATOM 869 N N . MET A 1 117 ? 9.325 -11.859 -4.223 1.00 94.69 117 MET A N 1
ATOM 870 C CA . MET A 1 117 ? 9.623 -13.031 -5.068 1.00 94.69 117 MET A CA 1
ATOM 871 C C . MET A 1 117 ? 8.523 -14.121 -5.052 1.00 94.69 117 MET A C 1
ATOM 873 O O . MET A 1 117 ? 8.809 -15.300 -5.250 1.00 94.69 117 MET A O 1
ATOM 877 N N . GLY A 1 118 ? 7.269 -13.758 -4.748 1.00 93.69 118 GLY A N 1
ATOM 878 C CA . GLY A 1 118 ? 6.152 -14.702 -4.611 1.00 93.69 118 GLY A CA 1
ATOM 879 C C . GLY A 1 118 ? 6.208 -15.597 -3.364 1.00 93.69 118 GLY A C 1
ATOM 880 O O . GLY A 1 118 ? 5.385 -16.503 -3.217 1.00 93.69 118 GLY A O 1
ATOM 881 N N . ARG A 1 119 ? 7.152 -15.353 -2.452 1.00 93.38 119 ARG A N 1
ATOM 882 C CA . ARG A 1 119 ? 7.361 -16.154 -1.244 1.00 93.38 119 ARG A CA 1
ATOM 883 C C . ARG A 1 119 ? 6.238 -15.973 -0.228 1.00 93.38 119 ARG A C 1
ATOM 885 O O . ARG A 1 119 ? 5.785 -14.863 0.035 1.00 93.38 119 ARG A O 1
ATOM 892 N N . THR A 1 120 ? 5.805 -17.077 0.376 1.00 89.44 120 THR A N 1
ATOM 893 C CA . THR A 1 120 ? 4.773 -17.091 1.430 1.00 89.44 120 THR A CA 1
ATOM 894 C C . THR A 1 120 ? 5.345 -17.287 2.831 1.00 89.44 120 THR A C 1
ATOM 896 O O . THR A 1 120 ? 4.596 -17.232 3.799 1.00 89.44 120 THR A O 1
ATOM 899 N N . ASP A 1 121 ? 6.646 -17.551 2.940 1.00 91.62 121 ASP A N 1
ATOM 900 C CA . ASP A 1 121 ? 7.379 -17.740 4.196 1.00 91.62 121 ASP A CA 1
ATOM 901 C C . ASP A 1 121 ? 7.951 -16.429 4.763 1.00 91.62 121 ASP A C 1
ATOM 903 O O . ASP A 1 121 ? 8.542 -16.425 5.840 1.00 91.62 121 ASP A O 1
ATOM 907 N N . VAL A 1 122 ? 7.766 -15.315 4.050 1.00 90.31 122 VAL A N 1
ATOM 908 C CA . VAL A 1 122 ? 8.180 -13.970 4.464 1.00 90.31 122 VAL A CA 1
ATOM 909 C C . VAL A 1 122 ? 6.976 -13.053 4.596 1.00 90.31 122 VAL A C 1
ATOM 911 O O . VAL A 1 122 ? 5.938 -13.266 3.964 1.00 90.31 122 VAL A O 1
ATOM 914 N N . LEU A 1 123 ? 7.129 -12.013 5.412 1.00 90.44 123 LEU A N 1
ATOM 915 C CA . LEU A 1 123 ? 6.114 -10.978 5.541 1.00 90.44 123 LEU A CA 1
ATOM 916 C C . LEU A 1 123 ? 5.942 -10.232 4.206 1.00 90.44 123 LEU A C 1
ATOM 918 O O . LEU A 1 123 ? 6.940 -9.921 3.548 1.00 90.44 123 LEU A O 1
ATOM 922 N N . PRO A 1 124 ? 4.694 -9.944 3.792 1.00 94.62 124 PRO A N 1
ATOM 923 C CA . PRO A 1 124 ? 4.435 -9.063 2.664 1.00 94.62 124 PRO A CA 1
ATOM 924 C C . PRO A 1 124 ? 5.037 -7.674 2.874 1.00 94.62 124 PRO A C 1
ATOM 926 O O . PRO A 1 124 ? 5.126 -7.188 4.001 1.00 94.62 124 PRO A O 1
ATOM 929 N N . ILE A 1 125 ? 5.394 -7.027 1.771 1.00 95.81 125 ILE A N 1
ATOM 930 C CA . ILE A 1 125 ? 5.940 -5.670 1.749 1.00 95.81 125 ILE A CA 1
ATOM 931 C C . ILE A 1 125 ? 4.903 -4.737 1.140 1.00 95.81 125 ILE A C 1
ATOM 933 O O . ILE A 1 125 ? 4.164 -5.130 0.236 1.00 95.81 125 ILE A O 1
ATOM 937 N N . ILE A 1 126 ? 4.845 -3.511 1.646 1.00 97.25 126 ILE A N 1
ATOM 938 C CA . ILE A 1 126 ? 3.987 -2.444 1.148 1.00 97.25 126 ILE A CA 1
ATOM 939 C C . ILE A 1 126 ? 4.859 -1.291 0.673 1.00 97.25 126 ILE A C 1
ATOM 941 O O . ILE A 1 126 ? 5.444 -0.608 1.498 1.00 97.25 126 ILE A O 1
ATOM 945 N N . HIS A 1 127 ? 4.950 -1.081 -0.637 1.00 97.94 127 HIS A N 1
ATOM 946 C CA . HIS A 1 127 ? 5.793 -0.041 -1.227 1.00 97.94 127 HIS A CA 1
ATOM 947 C C . HIS A 1 127 ? 5.123 0.614 -2.435 1.00 97.94 127 HIS A C 1
ATOM 949 O O . HIS A 1 127 ? 4.196 0.062 -3.041 1.00 97.94 127 HIS A O 1
ATOM 955 N N . ARG A 1 128 ? 5.591 1.808 -2.797 1.00 98.19 128 ARG A N 1
ATOM 956 C CA . ARG A 1 128 ? 5.066 2.561 -3.934 1.00 98.19 128 ARG A CA 1
ATOM 957 C C . ARG A 1 128 ? 5.440 1.895 -5.247 1.00 98.19 128 ARG A C 1
ATOM 959 O O . ARG A 1 128 ? 6.582 1.483 -5.455 1.00 98.19 128 ARG A O 1
ATOM 966 N N . ALA A 1 129 ? 4.470 1.805 -6.151 1.00 98.31 129 ALA A N 1
ATOM 967 C CA . ALA A 1 129 ? 4.686 1.276 -7.487 1.00 98.31 129 ALA A CA 1
ATOM 968 C C . ALA A 1 129 ? 5.332 2.357 -8.374 1.00 98.31 129 ALA A C 1
ATOM 970 O O . ALA A 1 129 ?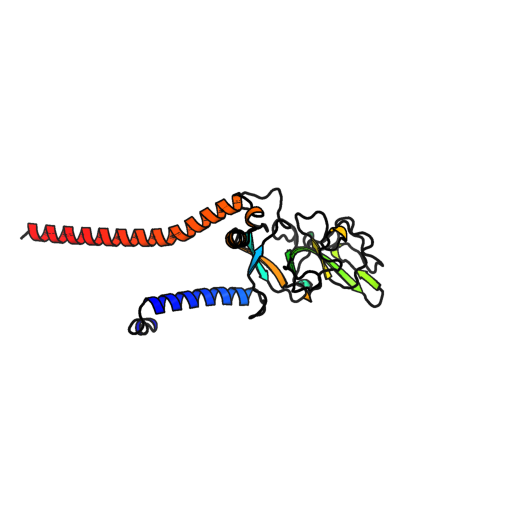 4.676 3.326 -8.758 1.00 98.31 129 ALA A O 1
ATOM 971 N N . MET A 1 130 ? 6.608 2.202 -8.729 1.00 98.06 130 MET A N 1
ATOM 972 C CA . MET A 1 130 ? 7.383 3.234 -9.432 1.00 98.06 130 MET A CA 1
ATOM 973 C C . MET A 1 130 ? 7.153 3.225 -10.943 1.00 98.06 130 MET A C 1
ATOM 975 O O . MET A 1 130 ? 6.844 4.261 -11.532 1.00 98.06 130 MET A O 1
ATOM 979 N N . CYS A 1 131 ? 7.257 2.058 -11.575 1.00 97.88 131 CYS A N 1
ATOM 980 C CA . CYS A 1 131 ? 6.961 1.836 -12.993 1.00 97.88 131 CYS A CA 1
ATOM 981 C C . CYS A 1 131 ? 6.718 0.352 -13.263 1.00 97.88 131 CYS A C 1
ATOM 983 O O . CYS A 1 131 ? 6.840 -0.476 -12.359 1.00 97.88 131 CYS A O 1
ATOM 985 N N . TRP A 1 132 ? 6.362 0.020 -14.502 1.00 97.88 132 TRP A N 1
ATOM 986 C CA . TRP A 1 132 ? 6.255 -1.362 -14.952 1.00 97.88 132 TRP A CA 1
ATOM 987 C C . TRP A 1 132 ? 7.238 -1.656 -16.061 1.00 97.88 132 TRP A C 1
ATOM 989 O O . TRP A 1 132 ? 7.325 -0.924 -17.048 1.00 97.88 132 TRP A O 1
ATOM 999 N N . ILE A 1 133 ? 7.961 -2.752 -15.880 1.00 97.75 133 ILE A N 1
ATOM 1000 C CA . ILE A 1 133 ? 8.843 -3.297 -16.893 1.00 97.75 133 ILE A CA 1
ATOM 1001 C C . ILE A 1 133 ? 8.064 -4.366 -17.641 1.00 97.75 133 ILE A C 1
ATOM 1003 O O . ILE A 1 133 ? 7.632 -5.354 -17.050 1.00 97.75 133 ILE A O 1
ATOM 1007 N N . GLU A 1 134 ? 7.916 -4.158 -18.942 1.00 97.50 134 GLU A N 1
ATOM 1008 C CA . GLU A 1 134 ? 7.469 -5.174 -19.882 1.00 97.50 134 GLU A CA 1
ATOM 1009 C C . GLU A 1 134 ? 8.709 -5.871 -20.453 1.00 97.50 134 GLU A C 1
ATOM 1011 O O . GLU A 1 134 ? 9.551 -5.222 -21.083 1.00 97.50 134 GLU A O 1
ATOM 1016 N N . TYR A 1 135 ? 8.833 -7.174 -20.216 1.00 96.88 135 TYR A N 1
ATOM 1017 C CA . TYR A 1 135 ? 9.874 -8.022 -20.781 1.00 96.88 135 TYR A CA 1
ATOM 1018 C C . TYR A 1 135 ? 9.312 -8.840 -21.947 1.00 96.88 135 TYR A C 1
ATOM 1020 O O . TYR A 1 135 ? 8.369 -9.612 -21.777 1.00 96.88 135 TYR A O 1
ATOM 1028 N N . ASP A 1 136 ? 9.898 -8.672 -23.132 1.00 95.94 136 ASP A N 1
ATOM 1029 C CA . ASP A 1 136 ? 9.596 -9.487 -24.309 1.00 95.94 136 ASP A CA 1
ATOM 1030 C C . ASP A 1 136 ? 10.566 -10.669 -24.380 1.00 95.94 136 ASP A C 1
ATOM 1032 O O . ASP A 1 136 ? 11.720 -10.518 -24.793 1.00 95.94 136 ASP A O 1
ATOM 1036 N N . GLU A 1 137 ? 10.080 -11.850 -23.999 1.00 92.19 137 GLU A N 1
ATOM 1037 C CA . GLU A 1 137 ? 10.853 -13.095 -23.987 1.00 92.19 137 GLU A CA 1
ATOM 1038 C C . GLU A 1 137 ? 11.388 -13.494 -25.371 1.00 92.19 137 GLU A C 1
ATOM 1040 O O . GLU A 1 137 ? 12.443 -14.121 -25.455 1.00 92.19 137 GLU A O 1
ATOM 1045 N N . ASN A 1 138 ? 10.706 -13.122 -26.463 1.00 92.88 138 ASN A N 1
ATOM 1046 C CA . ASN A 1 138 ? 11.112 -13.535 -27.812 1.00 92.88 138 ASN A CA 1
ATOM 1047 C C . ASN A 1 138 ? 12.338 -12.762 -28.296 1.00 92.88 138 ASN A C 1
ATOM 1049 O O . ASN A 1 138 ? 13.213 -13.318 -28.960 1.00 92.88 138 ASN A O 1
ATOM 1053 N N . ASN A 1 139 ? 12.377 -11.468 -27.981 1.00 91.19 139 ASN A N 1
ATOM 1054 C CA . ASN A 1 139 ? 13.423 -10.559 -28.436 1.00 91.19 139 ASN A CA 1
ATOM 1055 C C . ASN A 1 139 ? 14.483 -10.293 -27.355 1.00 91.19 139 ASN A C 1
ATOM 1057 O O . ASN A 1 139 ? 15.535 -9.733 -27.661 1.00 91.19 139 ASN A O 1
ATOM 1061 N N . GLY A 1 140 ? 14.222 -10.677 -26.100 1.00 93.50 140 GLY A N 1
ATOM 1062 C CA . GLY A 1 140 ? 15.085 -10.366 -24.959 1.00 93.50 140 GLY A CA 1
ATOM 1063 C C . GLY A 1 140 ? 15.160 -8.863 -24.682 1.00 93.50 140 GLY A C 1
ATOM 1064 O O . GLY A 1 140 ? 16.208 -8.360 -24.273 1.00 93.50 140 GLY A O 1
ATOM 1065 N N . THR A 1 141 ? 14.079 -8.131 -24.968 1.00 96.38 141 THR A N 1
ATOM 1066 C CA . THR A 1 141 ? 14.048 -6.666 -24.883 1.00 96.38 141 THR A CA 1
ATOM 1067 C C . THR A 1 141 ? 13.075 -6.155 -23.834 1.00 96.38 141 THR A C 1
ATOM 1069 O O . THR A 1 141 ? 12.065 -6.791 -23.543 1.00 96.38 141 THR A O 1
ATOM 1072 N N . TYR A 1 142 ? 13.349 -4.957 -23.325 1.00 97.44 142 TYR A N 1
ATOM 1073 C CA . TYR A 1 142 ? 12.585 -4.315 -22.263 1.00 97.44 142 TYR A CA 1
ATOM 1074 C C . TYR A 1 142 ? 11.899 -3.044 -22.749 1.00 97.44 142 TYR A C 1
ATOM 1076 O O . TYR A 1 142 ? 12.486 -2.233 -23.478 1.00 97.44 142 TYR A O 1
ATOM 1084 N N . THR A 1 143 ? 10.672 -2.839 -22.282 1.00 97.44 143 THR A N 1
ATOM 1085 C CA . THR A 1 143 ? 9.910 -1.608 -22.490 1.00 97.44 143 THR A CA 1
ATOM 1086 C C . THR A 1 143 ? 9.412 -1.074 -21.150 1.00 97.44 143 THR A C 1
ATOM 1088 O O . THR A 1 143 ? 8.813 -1.801 -20.364 1.00 97.44 143 THR A O 1
ATOM 1091 N N . VAL A 1 144 ? 9.649 0.215 -20.897 1.00 97.19 144 VAL A N 1
ATOM 1092 C CA . VAL A 1 144 ? 9.185 0.946 -19.708 1.00 97.19 144 VAL A CA 1
ATOM 1093 C C . VAL A 1 144 ? 8.560 2.247 -20.187 1.00 97.19 144 VAL A C 1
ATOM 1095 O O . VAL A 1 144 ? 9.258 3.210 -20.522 1.00 97.19 144 VAL A O 1
ATOM 1098 N N . GLN A 1 145 ? 7.232 2.266 -20.277 1.00 94.94 145 GLN A N 1
ATOM 1099 C CA . GLN A 1 145 ? 6.503 3.356 -20.930 1.00 94.94 145 GLN A CA 1
ATOM 1100 C C . GLN A 1 145 ? 6.667 4.678 -20.178 1.00 94.94 145 GLN A C 1
ATOM 1102 O O . GLN A 1 145 ? 6.894 5.717 -20.796 1.00 94.94 145 GLN A O 1
ATOM 1107 N N . GLU A 1 146 ? 6.630 4.628 -18.847 1.00 94.50 146 GLU A N 1
ATOM 1108 C CA . GLU A 1 146 ? 6.698 5.793 -17.964 1.00 94.50 146 GLU A CA 1
ATOM 1109 C C . GLU A 1 146 ? 8.042 6.538 -18.062 1.00 94.50 146 GLU A C 1
ATOM 1111 O O . GLU A 1 146 ? 8.117 7.739 -17.784 1.00 94.50 146 GLU A O 1
ATOM 1116 N N . TYR A 1 147 ? 9.087 5.834 -18.509 1.00 95.50 147 TYR A N 1
ATOM 1117 C CA . TYR A 1 147 ? 10.446 6.346 -18.699 1.00 95.50 147 TYR A CA 1
ATOM 1118 C C . TYR A 1 147 ? 10.870 6.423 -20.175 1.00 95.50 147 TYR A C 1
ATOM 1120 O O . TYR A 1 147 ? 12.009 6.780 -20.464 1.00 95.50 147 TYR A O 1
ATOM 1128 N N . GLY A 1 148 ? 9.966 6.143 -21.121 1.00 94.56 148 GLY A N 1
ATOM 1129 C CA . GLY A 1 148 ? 10.246 6.252 -22.557 1.00 94.56 148 GLY A CA 1
ATOM 1130 C C . GLY A 1 148 ? 11.227 5.203 -23.097 1.00 94.56 148 GLY A C 1
ATOM 1131 O O . GLY A 1 148 ? 11.727 5.351 -24.211 1.00 94.56 148 GLY A O 1
ATOM 1132 N N . ILE A 1 149 ? 11.494 4.137 -22.339 1.00 96.06 149 ILE A N 1
ATOM 1133 C CA . ILE A 1 149 ? 12.382 3.042 -22.742 1.00 96.06 149 ILE A CA 1
ATOM 1134 C C . ILE A 1 149 ? 11.573 2.080 -23.613 1.00 96.06 149 ILE A C 1
ATOM 1136 O O . ILE A 1 149 ? 10.504 1.630 -23.204 1.00 96.06 149 ILE A O 1
ATOM 1140 N N . ARG A 1 150 ? 12.059 1.763 -24.816 1.00 95.94 150 ARG A N 1
ATOM 1141 C CA . ARG A 1 150 ? 11.389 0.847 -25.753 1.00 95.94 150 ARG A CA 1
ATOM 1142 C C . ARG A 1 150 ? 12.401 -0.081 -26.402 1.00 95.94 150 ARG A C 1
ATOM 1144 O O . ARG A 1 150 ? 13.408 0.400 -26.915 1.00 95.94 150 ARG A O 1
ATOM 1151 N N . ASN A 1 151 ? 12.093 -1.376 -26.419 1.00 95.00 151 ASN A N 1
ATOM 1152 C CA . ASN A 1 151 ? 12.904 -2.430 -27.036 1.00 95.00 151 ASN A CA 1
ATOM 1153 C C . ASN A 1 151 ? 14.402 -2.355 -26.668 1.00 95.00 151 ASN A C 1
ATOM 1155 O O . ASN A 1 151 ? 15.272 -2.559 -27.514 1.00 95.00 151 ASN A O 1
ATOM 1159 N N . ALA A 1 152 ? 14.713 -2.015 -25.416 1.00 95.50 152 ALA A N 1
ATOM 1160 C CA . ALA A 1 152 ? 16.090 -1.886 -24.946 1.00 95.50 152 ALA A CA 1
ATOM 1161 C C . ALA A 1 152 ? 16.663 -3.247 -24.527 1.00 95.50 152 ALA A C 1
ATOM 1163 O O . ALA A 1 152 ? 15.919 -4.114 -24.085 1.00 95.50 152 ALA A O 1
ATOM 1164 N N . SER A 1 153 ? 17.983 -3.433 -24.605 1.00 95.19 153 SER A N 1
ATOM 1165 C CA . SER A 1 153 ? 18.664 -4.659 -24.135 1.00 95.19 153 SER A CA 1
ATOM 1166 C C . SER A 1 153 ? 18.927 -4.681 -22.621 1.00 95.19 153 SER A C 1
ATOM 1168 O O . SER A 1 153 ? 19.374 -5.686 -22.072 1.00 95.19 153 SER A O 1
ATOM 1170 N N . SER A 1 154 ? 18.700 -3.561 -21.939 1.00 95.94 154 SER A N 1
ATOM 1171 C CA . SER A 1 154 ? 18.721 -3.435 -20.482 1.00 95.94 154 SER A CA 1
ATOM 1172 C C . SER A 1 154 ? 17.915 -2.211 -20.056 1.00 95.94 154 SER A C 1
ATOM 1174 O O . SER A 1 154 ? 17.665 -1.301 -20.853 1.00 95.94 154 SER A O 1
ATOM 1176 N N . VAL A 1 155 ? 17.496 -2.194 -18.796 1.00 96.94 155 VAL A N 1
ATOM 1177 C CA . VAL A 1 155 ? 16.761 -1.089 -18.185 1.00 96.94 155 VAL A CA 1
ATOM 1178 C C . VAL A 1 155 ? 17.735 -0.227 -17.390 1.00 96.94 155 VAL A C 1
ATOM 1180 O O . VAL A 1 155 ? 18.369 -0.688 -16.443 1.00 96.94 155 VAL A O 1
ATOM 1183 N N . THR A 1 156 ? 17.839 1.043 -17.772 1.00 96.69 156 THR A N 1
ATOM 1184 C CA . THR A 1 156 ? 18.598 2.054 -17.031 1.00 96.69 156 THR A CA 1
ATOM 1185 C C . THR A 1 156 ? 17.672 3.218 -16.722 1.00 96.69 156 THR A C 1
ATOM 1187 O O . THR A 1 156 ? 17.207 3.902 -17.632 1.00 96.69 156 THR A O 1
ATOM 1190 N N . ILE A 1 157 ? 17.400 3.421 -15.437 1.00 96.44 157 ILE A N 1
ATOM 1191 C CA . ILE A 1 157 ? 16.567 4.493 -14.897 1.00 96.44 157 ILE A CA 1
ATOM 1192 C C . ILE A 1 157 ? 17.393 5.184 -13.803 1.00 96.44 157 ILE A C 1
ATOM 1194 O O . ILE A 1 157 ? 17.336 4.768 -12.643 1.00 96.44 157 ILE A O 1
ATOM 1198 N N . PRO A 1 158 ? 18.180 6.222 -14.152 1.00 95.31 158 PRO A N 1
ATOM 1199 C CA . PRO A 1 158 ? 19.030 6.927 -13.194 1.00 95.31 158 PRO A CA 1
ATOM 1200 C C . PRO A 1 158 ? 18.240 7.532 -12.032 1.00 95.31 158 PRO A C 1
ATOM 1202 O O . PRO A 1 158 ? 18.734 7.571 -10.912 1.00 95.31 158 PRO A O 1
ATOM 1205 N N . GLU A 1 159 ? 16.992 7.958 -12.269 1.00 93.56 159 GLU A N 1
ATOM 1206 C CA . GLU A 1 159 ? 16.117 8.492 -11.219 1.00 93.56 159 GLU A CA 1
ATOM 1207 C C . GLU A 1 159 ? 15.757 7.466 -10.127 1.00 93.56 159 GLU A C 1
ATOM 1209 O O . GLU A 1 159 ? 15.325 7.866 -9.050 1.00 93.56 159 GLU A O 1
ATOM 1214 N N . LEU A 1 160 ? 15.906 6.166 -10.401 1.00 94.62 160 LEU A N 1
ATOM 1215 C CA . LEU A 1 160 ? 15.674 5.076 -9.447 1.00 94.62 160 LEU A CA 1
ATOM 1216 C C . LEU A 1 160 ? 16.975 4.368 -9.043 1.00 94.62 160 LEU A C 1
ATOM 1218 O O . LEU A 1 160 ? 16.909 3.300 -8.449 1.00 94.62 160 LEU A O 1
ATOM 1222 N N . ASP A 1 161 ? 18.139 4.910 -9.406 1.00 95.81 161 ASP A N 1
ATOM 1223 C CA . ASP A 1 161 ? 19.443 4.266 -9.200 1.00 95.81 161 ASP A CA 1
ATOM 1224 C C . ASP A 1 161 ? 19.535 2.845 -9.804 1.00 95.81 161 ASP A C 1
ATOM 1226 O O . ASP A 1 161 ? 20.226 1.961 -9.306 1.00 95.81 161 ASP A O 1
ATOM 1230 N N . LEU A 1 162 ? 18.817 2.599 -10.906 1.00 95.19 162 LEU A N 1
ATOM 1231 C CA . LEU A 1 162 ? 18.853 1.327 -11.630 1.00 95.19 162 LEU A CA 1
ATOM 1232 C C . LEU A 1 162 ? 19.680 1.479 -12.904 1.00 95.19 162 LEU A C 1
ATOM 1234 O O . LEU A 1 162 ? 19.312 2.239 -13.800 1.00 95.19 162 LEU A O 1
ATOM 1238 N N . TYR A 1 163 ? 20.766 0.716 -13.021 1.00 95.88 163 TYR A N 1
ATOM 1239 C CA . TYR A 1 163 ? 21.664 0.752 -14.177 1.00 95.88 163 TYR A CA 1
ATOM 1240 C C . TYR A 1 163 ? 21.888 -0.643 -14.740 1.00 95.88 163 TYR A C 1
ATOM 1242 O O . TYR A 1 163 ? 22.288 -1.553 -14.017 1.00 95.88 163 TYR A O 1
ATOM 1250 N N . GLY A 1 164 ? 21.662 -0.806 -16.046 1.00 95.69 164 GLY A N 1
ATOM 1251 C CA . GLY A 1 164 ? 21.901 -2.080 -16.724 1.00 95.69 164 GLY A CA 1
ATOM 1252 C C . GLY A 1 164 ? 21.064 -3.236 -16.171 1.00 95.69 164 GLY A C 1
ATOM 1253 O O . GLY A 1 164 ? 21.481 -4.387 -16.263 1.00 95.69 164 GLY A O 1
ATOM 1254 N N . TYR A 1 165 ? 19.903 -2.942 -15.589 1.00 96.44 165 TYR A N 1
ATOM 1255 C CA . TYR A 1 165 ? 19.034 -3.934 -14.975 1.00 96.44 165 TYR A CA 1
ATOM 1256 C C . TYR A 1 165 ? 18.405 -4.834 -16.049 1.00 96.44 165 TYR A C 1
ATOM 1258 O O . TYR A 1 165 ? 17.852 -4.344 -17.035 1.00 96.44 165 TYR A O 1
ATOM 1266 N N . GLN A 1 166 ? 18.521 -6.151 -15.885 1.00 96.00 166 GLN A N 1
ATOM 1267 C CA . GLN A 1 166 ? 18.094 -7.156 -16.866 1.00 96.00 166 GLN A CA 1
ATOM 1268 C C . GLN A 1 166 ? 17.234 -8.227 -16.184 1.00 96.00 166 GLN A C 1
ATOM 1270 O O . GLN A 1 166 ? 17.729 -9.312 -15.871 1.00 96.00 166 GLN A O 1
ATOM 1275 N N . PRO A 1 167 ? 15.966 -7.915 -15.876 1.00 95.62 167 PRO A N 1
ATOM 1276 C CA . PRO A 1 167 ? 15.070 -8.873 -15.248 1.00 95.62 167 PRO A CA 1
ATOM 1277 C C . PRO A 1 167 ? 14.654 -9.984 -16.218 1.00 95.62 167 PRO A C 1
ATOM 1279 O O . PRO A 1 167 ? 14.679 -9.816 -17.429 1.00 95.62 167 PRO A O 1
ATOM 1282 N N . HIS A 1 168 ? 14.208 -11.119 -15.692 1.00 93.50 168 HIS A N 1
ATOM 1283 C CA . HIS A 1 168 ? 13.740 -12.249 -16.506 1.00 93.50 168 HIS A CA 1
ATOM 1284 C C . HIS A 1 168 ? 12.218 -12.286 -16.671 1.00 93.50 168 HIS A C 1
ATOM 1286 O O . HIS A 1 168 ? 11.678 -13.254 -17.199 1.00 93.50 168 HIS A O 1
ATOM 1292 N N . LEU A 1 169 ? 11.512 -11.279 -16.159 1.00 94.62 169 LEU A N 1
ATOM 1293 C CA . LEU A 1 169 ? 10.058 -11.260 -16.092 1.00 94.62 169 LEU A CA 1
ATOM 1294 C C . LEU A 1 169 ? 9.511 -9.834 -16.049 1.00 94.62 169 LEU A C 1
ATOM 1296 O O . LEU A 1 169 ? 10.175 -8.915 -15.566 1.00 94.62 169 LEU A O 1
ATOM 1300 N N . SER A 1 170 ? 8.278 -9.676 -16.531 1.00 97.25 170 SER A N 1
ATOM 1301 C CA . SER A 1 170 ? 7.530 -8.422 -16.436 1.00 97.25 170 SER A CA 1
ATOM 1302 C C . SER A 1 170 ? 6.994 -8.197 -15.024 1.00 97.25 170 SER A C 1
ATOM 1304 O O . SER A 1 170 ? 6.577 -9.141 -14.344 1.00 97.25 170 SER A O 1
ATOM 1306 N N . GLY A 1 171 ? 6.949 -6.941 -14.589 1.00 97.88 171 GLY A N 1
ATOM 1307 C CA . GLY A 1 171 ? 6.437 -6.609 -13.264 1.00 97.88 171 GLY A CA 1
ATOM 1308 C C . GLY A 1 171 ? 6.647 -5.158 -12.854 1.00 97.88 171 GLY A C 1
ATOM 1309 O O . GLY A 1 171 ? 7.213 -4.346 -13.588 1.00 97.88 171 GLY A O 1
ATOM 1310 N N . PHE A 1 172 ? 6.193 -4.838 -11.646 1.00 98.44 172 PHE A N 1
ATOM 1311 C CA . PHE A 1 172 ? 6.380 -3.530 -11.035 1.00 98.44 172 PHE A CA 1
ATOM 1312 C C . PHE A 1 172 ? 7.788 -3.385 -10.460 1.00 98.44 172 PHE A C 1
ATOM 1314 O O . PHE A 1 172 ? 8.269 -4.268 -9.753 1.00 98.44 172 PHE A O 1
ATOM 1321 N N . ILE A 1 173 ? 8.405 -2.229 -10.680 1.00 98.25 173 ILE A N 1
ATOM 1322 C CA . ILE A 1 173 ? 9.466 -1.747 -9.796 1.00 98.25 173 ILE A CA 1
ATOM 1323 C C . ILE A 1 173 ? 8.802 -1.083 -8.600 1.00 98.25 173 ILE A C 1
ATOM 1325 O O . ILE A 1 173 ? 7.898 -0.259 -8.774 1.00 98.25 173 ILE A O 1
ATOM 1329 N N . THR A 1 174 ? 9.237 -1.445 -7.401 1.00 98.12 174 THR A N 1
ATOM 1330 C CA . THR A 1 174 ? 8.674 -0.948 -6.145 1.00 98.12 174 THR A CA 1
ATOM 1331 C C . THR A 1 174 ? 9.751 -0.285 -5.304 1.00 98.12 174 THR A C 1
ATOM 1333 O O . THR A 1 174 ? 10.936 -0.614 -5.410 1.00 98.12 174 THR A O 1
ATOM 1336 N N . LYS A 1 175 ? 9.354 0.714 -4.518 1.00 97.50 175 LYS A N 1
ATOM 1337 C CA . LYS A 1 175 ? 10.265 1.439 -3.636 1.00 97.50 175 LYS A CA 1
ATOM 1338 C C . LYS A 1 175 ? 9.506 1.978 -2.425 1.00 97.50 175 LYS A C 1
ATOM 1340 O O . LYS A 1 175 ? 8.430 2.551 -2.583 1.00 97.50 175 LYS A O 1
ATOM 1345 N N . GLY A 1 176 ? 10.073 1.799 -1.235 1.00 96.75 176 GLY A N 1
ATOM 1346 C CA . GLY A 1 176 ? 9.610 2.489 -0.034 1.00 96.75 176 GLY A CA 1
ATOM 1347 C C . GLY A 1 176 ? 9.875 3.988 -0.132 1.00 96.75 176 GLY A C 1
ATOM 1348 O O . GLY A 1 176 ? 10.943 4.406 -0.596 1.00 96.75 176 GLY A O 1
ATOM 1349 N N . ASP A 1 177 ? 8.923 4.811 0.287 1.00 95.56 177 ASP A N 1
ATOM 1350 C CA . ASP A 1 177 ? 9.070 6.266 0.198 1.00 95.56 177 ASP A CA 1
ATOM 1351 C C . ASP A 1 177 ? 10.253 6.778 1.032 1.00 95.56 177 ASP A C 1
ATOM 1353 O O . ASP A 1 177 ? 10.955 7.689 0.596 1.00 95.56 177 ASP A O 1
ATOM 1357 N N . ASN A 1 178 ? 10.539 6.109 2.153 1.00 95.12 178 ASN A N 1
ATOM 1358 C CA . ASN A 1 178 ? 11.677 6.377 3.032 1.00 95.12 178 ASN A CA 1
ATOM 1359 C C . ASN A 1 178 ? 12.952 5.596 2.660 1.00 95.12 178 ASN A C 1
ATOM 1361 O O . ASN A 1 178 ? 13.969 5.691 3.343 1.00 95.12 178 ASN A O 1
ATOM 1365 N N . ASN A 1 179 ? 12.912 4.763 1.618 1.00 94.75 179 ASN A N 1
ATOM 1366 C CA . ASN A 1 179 ? 14.082 3.996 1.192 1.00 94.75 179 ASN A CA 1
ATOM 1367 C C . ASN A 1 179 ? 14.905 4.817 0.193 1.00 94.75 179 ASN A C 1
ATOM 1369 O O . ASN A 1 179 ? 14.348 5.542 -0.624 1.00 94.75 179 ASN A O 1
ATOM 1373 N N . GLU A 1 180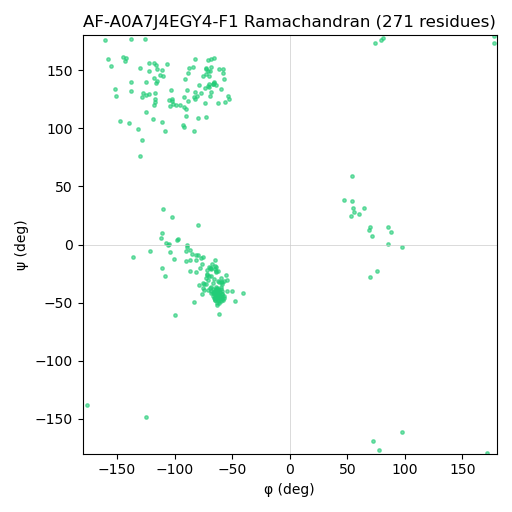 ? 16.227 4.671 0.175 1.00 93.56 180 GLU A N 1
ATOM 1374 C CA . GLU A 1 180 ? 17.062 5.327 -0.849 1.00 93.56 180 GLU A CA 1
ATOM 1375 C C . GLU A 1 180 ? 16.955 4.617 -2.206 1.00 93.56 180 GLU A C 1
ATOM 1377 O O . GLU A 1 180 ? 16.890 5.250 -3.257 1.00 93.56 180 GLU A O 1
ATOM 1382 N N . LEU A 1 181 ? 16.874 3.287 -2.172 1.00 96.25 181 LEU A N 1
ATOM 1383 C CA . LEU A 1 181 ? 16.962 2.415 -3.338 1.00 96.25 181 LEU A CA 1
ATOM 1384 C C . LEU A 1 181 ? 15.642 1.671 -3.575 1.00 96.25 181 LEU A C 1
ATOM 1386 O O . LEU A 1 181 ? 14.920 1.387 -2.614 1.00 96.25 181 LEU A O 1
ATOM 1390 N N . PRO A 1 182 ? 15.316 1.320 -4.832 1.00 97.12 182 PRO A N 1
ATOM 1391 C CA . PRO A 1 182 ? 14.193 0.443 -5.125 1.00 97.12 182 PRO A CA 1
ATOM 1392 C C . PRO A 1 182 ? 14.469 -0.977 -4.634 1.00 97.12 182 PRO A C 1
ATOM 1394 O O . PRO A 1 182 ? 15.618 -1.407 -4.501 1.00 97.12 182 PRO A O 1
ATOM 1397 N N . ASP A 1 183 ? 13.401 -1.745 -4.452 1.00 96.88 183 ASP A N 1
ATOM 1398 C CA . ASP A 1 183 ? 13.465 -3.108 -3.916 1.00 96.88 183 ASP A CA 1
ATOM 1399 C C . ASP A 1 183 ? 14.237 -4.071 -4.826 1.00 96.88 183 ASP A C 1
ATOM 1401 O O . ASP A 1 183 ? 14.769 -5.081 -4.353 1.00 96.88 183 ASP A O 1
ATOM 1405 N N . GLN A 1 184 ? 14.302 -3.718 -6.116 1.00 96.81 184 GLN A N 1
ATOM 1406 C CA . GLN A 1 184 ? 15.041 -4.395 -7.180 1.00 96.81 184 GLN A CA 1
ATOM 1407 C C . GLN A 1 184 ? 16.529 -4.090 -7.230 1.00 96.81 184 GLN A C 1
ATOM 1409 O O . GLN A 1 184 ? 17.270 -4.767 -7.946 1.00 96.81 184 GLN A O 1
ATOM 1414 N N . HIS A 1 185 ? 17.001 -3.124 -6.447 1.00 96.31 185 HIS A N 1
ATOM 1415 C CA . HIS A 1 185 ? 18.424 -2.859 -6.380 1.00 96.31 185 HIS A CA 1
ATOM 1416 C C . HIS A 1 185 ? 19.158 -3.998 -5.637 1.00 96.31 185 HIS A C 1
ATOM 1418 O O . HIS A 1 185 ? 18.721 -4.402 -4.554 1.00 96.31 185 HIS A O 1
ATOM 1424 N N . PRO A 1 186 ? 20.318 -4.487 -6.125 1.00 92.50 186 PRO A N 1
ATOM 1425 C CA . PRO A 1 186 ? 21.067 -5.567 -5.470 1.00 92.50 186 PRO A CA 1
ATOM 1426 C C . PRO A 1 186 ? 21.415 -5.297 -3.997 1.00 92.50 186 PRO A C 1
ATOM 1428 O O . PRO A 1 186 ? 21.494 -6.221 -3.187 1.00 92.50 186 PRO A O 1
ATOM 1431 N N . MET A 1 187 ? 21.604 -4.025 -3.632 1.00 93.50 187 MET A N 1
ATOM 1432 C CA . MET A 1 187 ? 21.893 -3.623 -2.249 1.00 93.50 187 MET A CA 1
ATOM 1433 C C . MET A 1 187 ? 20.659 -3.595 -1.339 1.00 93.50 187 MET A C 1
ATOM 1435 O O . MET A 1 187 ? 20.833 -3.694 -0.127 1.00 93.50 187 MET A O 1
ATOM 1439 N N . ALA A 1 188 ? 19.440 -3.515 -1.888 1.00 90.62 188 ALA A N 1
ATOM 1440 C CA . ALA A 1 188 ? 18.210 -3.547 -1.095 1.00 90.62 188 ALA A CA 1
ATOM 1441 C C . ALA A 1 188 ? 17.952 -4.943 -0.503 1.00 90.62 188 ALA A C 1
ATOM 1443 O O . ALA A 1 188 ? 17.398 -5.058 0.584 1.00 90.62 188 ALA A O 1
ATOM 1444 N N . LYS A 1 189 ? 18.395 -6.011 -1.191 1.00 88.56 189 LYS A N 1
ATOM 1445 C CA . LYS A 1 189 ? 18.236 -7.422 -0.777 1.00 88.56 189 LYS A CA 1
ATOM 1446 C C . LYS A 1 189 ? 16.777 -7.837 -0.516 1.00 88.56 189 LYS A C 1
ATOM 1448 O O . LYS A 1 189 ? 16.529 -8.746 0.275 1.00 88.56 189 LYS A O 1
ATOM 1453 N N . ILE A 1 190 ? 15.823 -7.191 -1.191 1.00 89.81 190 ILE A N 1
ATOM 1454 C CA . ILE A 1 190 ? 14.387 -7.464 -1.053 1.00 89.81 190 ILE A CA 1
ATOM 1455 C C . ILE A 1 190 ? 13.886 -8.353 -2.195 1.00 89.81 190 ILE A C 1
ATOM 1457 O O . ILE A 1 190 ? 13.379 -9.448 -1.947 1.00 89.81 190 ILE A O 1
ATO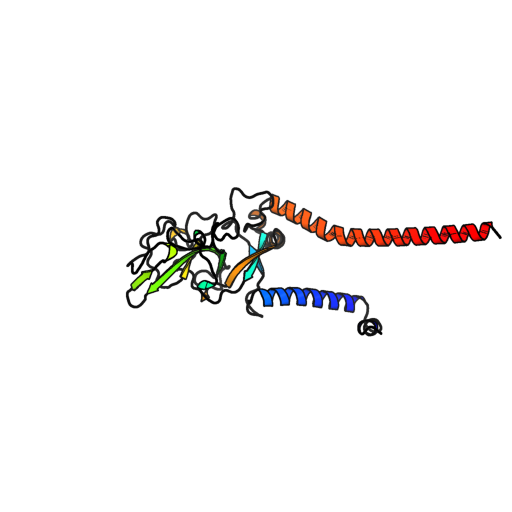M 1461 N N . CYS A 1 191 ? 14.001 -7.898 -3.446 1.00 90.75 191 CYS A N 1
ATOM 1462 C CA . CYS A 1 191 ? 13.461 -8.599 -4.613 1.00 90.75 191 CYS A CA 1
ATOM 1463 C C . CYS A 1 191 ? 14.332 -8.362 -5.831 1.00 90.75 191 CYS A C 1
ATOM 1465 O O . CYS A 1 191 ? 14.230 -7.311 -6.421 1.00 90.75 191 CYS A O 1
ATOM 1467 N N . GLU A 1 192 ? 15.114 -9.327 -6.295 1.00 93.94 192 GLU A N 1
ATOM 1468 C CA . GLU A 1 192 ? 15.947 -9.111 -7.490 1.00 93.94 192 GLU A CA 1
ATOM 1469 C C . GLU A 1 192 ? 15.141 -8.974 -8.799 1.00 93.94 192 GLU A C 1
ATOM 1471 O O . GLU A 1 192 ? 15.650 -8.435 -9.779 1.00 93.94 192 GLU A O 1
ATOM 1476 N N . GLN A 1 193 ? 13.891 -9.453 -8.826 1.00 96.56 193 GLN A N 1
ATOM 1477 C CA . GLN A 1 193 ? 12.993 -9.379 -9.980 1.00 96.56 193 GLN A CA 1
ATOM 1478 C C . GLN A 1 193 ? 11.876 -8.341 -9.769 1.00 96.56 193 GLN A C 1
ATOM 1480 O O . GLN A 1 193 ? 11.490 -8.074 -8.622 1.00 96.56 193 GLN A O 1
ATOM 1485 N N . PRO A 1 194 ? 11.296 -7.791 -10.854 1.00 97.44 194 PRO A N 1
ATOM 1486 C CA . PRO A 1 194 ? 10.112 -6.951 -10.769 1.00 97.44 194 PRO A CA 1
ATOM 1487 C C . PRO A 1 194 ? 8.962 -7.713 -10.107 1.00 97.44 194 PRO A C 1
ATOM 1489 O O . PRO A 1 194 ? 8.826 -8.929 -10.240 1.00 97.44 194 PRO A O 1
ATOM 1492 N N . VAL A 1 195 ? 8.104 -7.011 -9.379 1.00 98.06 195 VAL A N 1
ATOM 1493 C CA . VAL A 1 195 ? 6.970 -7.634 -8.700 1.00 98.06 195 VAL A CA 1
ATOM 1494 C C . VAL A 1 195 ? 5.927 -8.029 -9.738 1.00 98.06 195 VAL A C 1
ATOM 1496 O O . VAL A 1 195 ? 5.264 -7.171 -10.325 1.00 98.06 195 VAL A O 1
ATOM 1499 N N . LYS A 1 196 ? 5.763 -9.333 -9.973 1.00 97.19 196 LYS A N 1
ATOM 1500 C CA . LYS A 1 196 ? 4.708 -9.832 -10.859 1.00 97.19 196 LYS A CA 1
ATOM 1501 C C . LYS A 1 196 ? 3.335 -9.462 -10.330 1.00 97.19 196 LYS A C 1
ATOM 1503 O O . LYS A 1 196 ? 3.104 -9.452 -9.123 1.00 97.19 196 LYS A O 1
ATOM 1508 N N . LEU A 1 197 ? 2.389 -9.299 -11.249 1.00 96.69 197 LEU A N 1
ATOM 1509 C CA . LEU A 1 197 ? 0.989 -9.075 -10.907 1.00 96.69 197 LEU A CA 1
ATOM 1510 C C . LEU A 1 197 ? 0.437 -10.166 -9.969 1.00 96.69 197 LEU A C 1
ATOM 1512 O O . LEU A 1 197 ? -0.246 -9.853 -9.005 1.00 96.69 197 LEU A O 1
ATOM 1516 N N . GLU A 1 198 ? 0.804 -11.431 -10.196 1.00 95.62 198 GLU A N 1
ATOM 1517 C CA . GLU A 1 198 ? 0.378 -12.576 -9.373 1.00 95.62 198 GLU A CA 1
ATOM 1518 C C . GLU A 1 198 ? 0.949 -12.566 -7.939 1.00 95.62 198 GLU A C 1
ATOM 1520 O O . GLU A 1 198 ? 0.452 -13.276 -7.065 1.00 95.62 198 GLU A O 1
ATOM 1525 N N . TRP A 1 199 ? 1.996 -11.775 -7.682 1.00 96.75 199 TRP A N 1
ATOM 1526 C CA . TRP A 1 199 ? 2.582 -11.611 -6.348 1.00 96.75 199 TRP A CA 1
ATOM 1527 C C . TRP A 1 199 ? 1.945 -10.459 -5.570 1.00 96.75 199 TRP A C 1
ATOM 1529 O O . TRP A 1 199 ? 2.143 -10.365 -4.355 1.00 96.75 199 TRP A O 1
ATOM 1539 N N . VAL A 1 200 ? 1.185 -9.592 -6.245 1.00 97.25 200 VAL A N 1
ATOM 1540 C CA . VAL A 1 200 ? 0.469 -8.480 -5.622 1.00 97.25 200 VAL A CA 1
ATOM 1541 C C . VAL A 1 200 ? -0.734 -9.029 -4.860 1.00 97.25 200 VAL A C 1
ATOM 1543 O O . VAL A 1 200 ? -1.607 -9.687 -5.416 1.00 97.25 200 VAL A O 1
ATOM 1546 N N . ILE A 1 201 ? -0.780 -8.747 -3.561 1.00 95.69 201 ILE A N 1
ATOM 1547 C CA . ILE A 1 201 ? -1.924 -9.051 -2.697 1.00 95.69 201 ILE A CA 1
ATOM 1548 C C . ILE A 1 201 ? -3.033 -8.031 -2.957 1.00 95.69 201 ILE A C 1
ATOM 1550 O O . ILE A 1 201 ? -4.207 -8.381 -3.048 1.00 95.69 201 ILE A O 1
ATOM 1554 N N . GLY A 1 202 ? -2.665 -6.760 -3.088 1.00 96.44 202 GLY A N 1
ATOM 1555 C CA . GLY A 1 202 ? -3.594 -5.691 -3.413 1.00 96.44 202 GLY A CA 1
ATOM 1556 C C . GLY A 1 202 ? -2.914 -4.332 -3.437 1.00 96.44 202 GLY A C 1
ATOM 1557 O O . GLY A 1 202 ? -1.754 -4.203 -3.054 1.00 96.44 202 GLY A O 1
ATOM 1558 N N . LYS A 1 203 ? -3.649 -3.309 -3.859 1.00 97.06 203 LYS A N 1
ATOM 1559 C CA . LYS A 1 203 ? -3.256 -1.914 -3.669 1.00 97.06 203 LYS A CA 1
ATOM 1560 C C . LYS A 1 203 ? -3.819 -1.386 -2.356 1.00 97.06 203 LYS A C 1
ATOM 1562 O O . LYS A 1 203 ? -4.936 -1.742 -1.977 1.00 97.06 203 LYS A O 1
ATOM 1567 N N . ALA A 1 204 ? -3.046 -0.566 -1.659 1.00 97.00 204 ALA A N 1
ATOM 1568 C CA . ALA A 1 204 ? -3.499 0.088 -0.444 1.00 97.00 204 ALA A CA 1
ATOM 1569 C C . ALA A 1 204 ? -4.589 1.115 -0.793 1.00 97.00 204 ALA A C 1
ATOM 1571 O O . ALA A 1 204 ? -4.438 1.891 -1.739 1.00 97.00 204 ALA A O 1
ATOM 1572 N N . GLN A 1 205 ? -5.711 1.086 -0.071 1.00 94.31 205 GLN A N 1
ATOM 1573 C CA . GLN A 1 205 ? -6.816 2.011 -0.291 1.00 94.31 205 GLN A CA 1
ATOM 1574 C C . GLN A 1 205 ? -7.443 2.490 1.020 1.00 94.31 205 GLN A C 1
ATOM 1576 O O . GLN A 1 205 ? -8.249 1.803 1.635 1.00 94.31 205 GLN A O 1
ATOM 1581 N N . GLY A 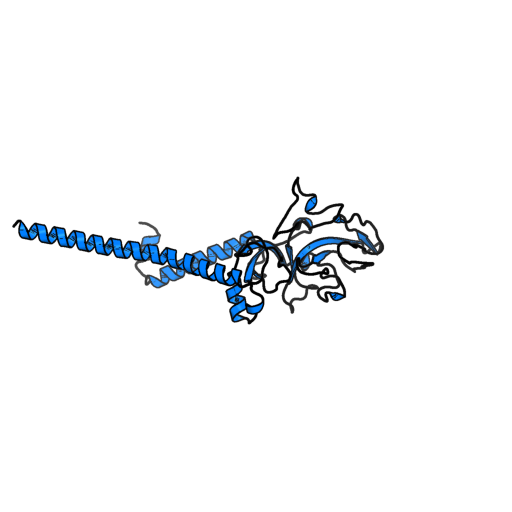1 206 ? -7.147 3.725 1.405 1.00 92.19 206 GLY A N 1
ATOM 1582 C CA . GLY A 1 206 ? -7.578 4.261 2.690 1.00 92.19 206 GLY A CA 1
ATOM 1583 C C . GLY A 1 206 ? -6.705 3.779 3.847 1.00 92.19 206 GLY A C 1
ATOM 1584 O O . GLY A 1 206 ? -5.768 2.995 3.676 1.00 92.19 206 GLY A O 1
ATOM 1585 N N . GLU A 1 207 ? -7.020 4.312 5.016 1.00 91.81 207 GLU A N 1
ATOM 1586 C CA . GLU A 1 207 ? -6.174 4.326 6.201 1.00 91.81 207 GLU A CA 1
ATOM 1587 C C . GLU A 1 207 ? -7.094 4.344 7.423 1.00 91.81 207 GLU A C 1
ATOM 1589 O O . GLU A 1 207 ? -8.013 5.163 7.510 1.00 91.81 207 GLU A O 1
ATOM 1594 N N . LEU A 1 208 ? -6.872 3.415 8.348 1.00 94.06 208 LEU A N 1
ATOM 1595 C CA . LEU A 1 208 ? -7.348 3.509 9.718 1.00 94.06 208 LEU A CA 1
ATOM 1596 C C . LEU A 1 208 ? -6.114 3.782 10.587 1.00 94.06 208 LEU A C 1
ATOM 1598 O O . LEU A 1 208 ? -5.374 2.843 10.906 1.00 94.06 208 LEU A O 1
ATOM 1602 N N . PRO A 1 209 ? -5.875 5.053 10.932 1.00 93.06 209 PRO A N 1
ATOM 1603 C CA . PRO A 1 209 ? -4.611 5.466 11.507 1.00 93.06 209 PRO A CA 1
ATOM 1604 C C . PRO A 1 209 ? -4.476 4.975 12.950 1.00 93.06 209 PRO A C 1
ATOM 1606 O O . PRO A 1 209 ? -5.470 4.805 13.667 1.00 93.06 209 PRO A O 1
ATOM 1609 N N . TRP A 1 210 ? -3.238 4.760 13.386 1.00 94.94 210 TRP A N 1
ATOM 1610 C CA . TRP A 1 210 ? -2.827 4.532 14.780 1.00 94.94 210 TRP A CA 1
ATOM 1611 C C . TRP A 1 210 ? -3.250 3.206 15.442 1.00 94.94 210 TRP A C 1
ATOM 1613 O O . TRP A 1 210 ? -2.559 2.736 16.350 1.00 94.94 210 TRP A O 1
ATOM 1623 N N . PHE A 1 211 ? -4.364 2.582 15.046 1.00 95.00 211 PHE A N 1
ATOM 1624 C CA . PHE A 1 211 ? -4.935 1.407 15.733 1.00 95.00 211 PHE A CA 1
ATOM 1625 C C . PHE A 1 211 ? -4.087 0.134 15.607 1.00 95.00 211 PHE A C 1
ATOM 1627 O O . PHE A 1 211 ? -4.113 -0.721 16.498 1.00 95.00 211 PHE A O 1
ATOM 1634 N N . GLY A 1 212 ? -3.303 0.014 14.538 1.00 93.62 212 GLY A N 1
ATOM 1635 C CA . GLY A 1 212 ? -2.317 -1.049 14.356 1.00 93.62 212 GLY A CA 1
ATOM 1636 C C . GLY A 1 212 ? -1.179 -1.000 15.382 1.00 93.62 212 GLY A C 1
ATOM 1637 O O . GLY A 1 212 ? -0.589 -2.039 15.675 1.00 93.62 212 GLY A O 1
ATOM 1638 N N . SER A 1 213 ? -0.931 0.151 16.017 1.00 94.00 213 SER A N 1
ATOM 1639 C CA . SER A 1 213 ? 0.087 0.300 17.071 1.00 94.00 213 SER A CA 1
ATOM 1640 C C . SER A 1 213 ? -0.140 -0.658 18.240 1.00 94.00 213 SER A C 1
ATOM 1642 O O . SER A 1 213 ? 0.816 -1.150 18.833 1.00 94.00 213 SER A O 1
ATOM 1644 N N . LEU A 1 214 ? -1.400 -1.003 18.543 1.00 93.12 214 LEU A N 1
ATOM 1645 C CA . LEU A 1 214 ? -1.713 -2.007 19.564 1.00 93.12 214 LEU A CA 1
ATOM 1646 C C . LEU A 1 214 ? -1.120 -3.374 19.210 1.00 93.12 214 LEU A C 1
ATOM 1648 O O . LEU A 1 214 ? -0.577 -4.042 20.083 1.00 93.12 214 LEU A O 1
ATOM 1652 N N . LYS A 1 215 ? -1.172 -3.781 17.935 1.00 92.56 215 LYS A N 1
ATOM 1653 C CA . LYS A 1 215 ? -0.529 -5.020 17.479 1.00 92.56 215 LYS A CA 1
ATOM 1654 C C . LYS A 1 215 ? 0.981 -4.939 17.702 1.00 92.56 215 LYS A C 1
ATOM 1656 O O . LYS A 1 215 ? 1.539 -5.855 18.298 1.00 92.56 215 LYS A O 1
ATOM 1661 N N . LEU A 1 216 ? 1.610 -3.836 17.291 1.00 92.31 216 LEU A N 1
ATOM 1662 C CA . LEU A 1 216 ? 3.058 -3.634 17.422 1.00 92.31 216 LEU A CA 1
ATOM 1663 C C . LEU A 1 216 ? 3.526 -3.619 18.883 1.00 92.31 216 LEU A C 1
ATOM 1665 O O . LEU A 1 216 ? 4.613 -4.114 19.183 1.00 92.31 216 LEU A O 1
ATOM 1669 N N . LEU A 1 217 ? 2.682 -3.142 19.806 1.00 92.25 217 LEU A N 1
ATOM 1670 C CA . LEU A 1 217 ? 2.927 -3.233 21.247 1.00 92.25 217 LEU A CA 1
ATOM 1671 C C . LEU A 1 217 ? 3.092 -4.681 21.711 1.00 92.25 217 LEU A C 1
ATOM 1673 O O . LEU A 1 217 ? 4.022 -4.991 22.453 1.00 92.25 217 LEU A O 1
ATOM 1677 N N . PHE A 1 218 ? 2.195 -5.568 21.276 1.00 91.75 218 PHE A N 1
ATOM 1678 C CA . PHE A 1 218 ? 2.192 -6.969 21.700 1.00 91.75 218 PHE A CA 1
ATOM 1679 C C . PHE A 1 218 ? 3.199 -7.835 20.938 1.00 91.75 218 PHE A C 1
ATOM 1681 O O . PHE A 1 218 ? 3.620 -8.864 21.465 1.00 91.75 218 PHE A O 1
ATOM 1688 N N . THR A 1 219 ? 3.602 -7.438 19.728 1.00 88.88 219 THR A N 1
ATOM 1689 C CA . THR A 1 219 ? 4.612 -8.158 18.933 1.00 88.88 219 THR A CA 1
ATOM 1690 C C . THR A 1 219 ? 6.045 -7.695 19.193 1.00 88.88 219 THR A C 1
ATOM 1692 O O . THR A 1 219 ? 6.969 -8.317 18.681 1.00 88.88 219 THR A O 1
ATOM 1695 N N . GLY A 1 220 ? 6.247 -6.648 20.003 1.00 85.75 220 GLY A N 1
ATOM 1696 C CA . GLY A 1 220 ? 7.576 -6.151 20.379 1.00 85.75 220 GLY A CA 1
ATOM 1697 C C . GLY A 1 220 ? 8.185 -5.118 19.423 1.00 85.75 220 GLY A C 1
ATOM 1698 O O . GLY A 1 220 ? 9.342 -4.757 19.604 1.00 85.75 220 GLY A O 1
ATOM 1699 N N . ASN A 1 221 ? 7.408 -4.594 18.471 1.00 87.19 221 ASN A N 1
ATOM 1700 C CA . ASN A 1 221 ? 7.843 -3.603 17.471 1.00 87.19 221 ASN A CA 1
ATOM 1701 C C . ASN A 1 221 ? 7.364 -2.178 17.815 1.00 87.19 221 ASN A C 1
ATOM 1703 O O . ASN A 1 221 ? 7.223 -1.318 16.954 1.00 87.19 221 ASN A O 1
ATOM 1707 N N . ALA A 1 222 ? 7.077 -1.903 19.092 1.00 87.31 222 ALA A N 1
ATOM 1708 C CA . ALA A 1 222 ? 6.592 -0.592 19.533 1.00 87.31 222 ALA A CA 1
ATOM 1709 C C . ALA A 1 222 ? 7.594 0.551 19.280 1.00 87.31 222 ALA A C 1
ATOM 1711 O O . ALA A 1 222 ? 7.185 1.707 19.221 1.00 87.31 222 ALA A O 1
ATOM 1712 N N . GLY A 1 223 ? 8.888 0.230 19.154 1.00 87.19 223 GLY A N 1
ATOM 1713 C CA . GLY A 1 223 ? 9.948 1.201 18.878 1.00 87.19 223 GLY A CA 1
ATOM 1714 C C . GLY A 1 223 ? 9.906 1.789 17.468 1.00 87.19 223 GLY A C 1
ATOM 1715 O O . GLY A 1 223 ? 10.459 2.864 17.265 1.00 87.19 223 GLY A O 1
ATOM 1716 N N . ASP A 1 224 ? 9.221 1.126 16.531 1.00 87.44 224 ASP A N 1
ATOM 1717 C CA . ASP A 1 224 ? 9.034 1.624 15.165 1.00 87.44 224 ASP A CA 1
ATOM 1718 C C . ASP A 1 224 ? 7.892 2.653 15.078 1.00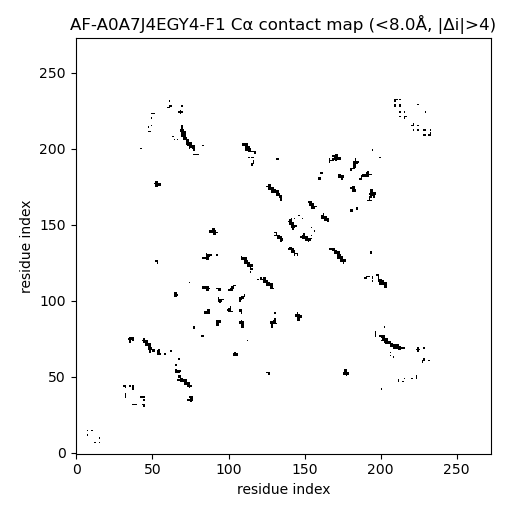 87.44 224 ASP A C 1
ATOM 1720 O O . ASP A 1 224 ? 7.766 3.361 14.083 1.00 87.44 224 ASP A O 1
ATOM 1724 N N . VAL A 1 225 ? 7.057 2.762 16.120 1.00 90.62 225 VAL A N 1
ATOM 1725 C CA . VAL A 1 225 ? 5.896 3.660 16.162 1.00 90.62 225 VAL A CA 1
ATOM 1726 C C . VAL A 1 225 ? 6.277 5.010 16.758 1.00 90.62 225 VAL A C 1
ATOM 1728 O O . VAL A 1 225 ? 6.749 5.100 17.895 1.00 90.62 225 VAL A O 1
ATOM 1731 N N . ASN A 1 226 ? 5.975 6.082 16.031 1.00 90.25 226 ASN A N 1
ATOM 1732 C CA . ASN A 1 226 ? 6.253 7.436 16.490 1.00 90.25 226 ASN A CA 1
ATOM 1733 C C . ASN A 1 226 ? 5.390 7.874 17.685 1.00 90.25 226 ASN A C 1
ATOM 1735 O O . ASN A 1 226 ? 4.263 7.426 17.899 1.00 90.25 226 ASN A O 1
ATOM 1739 N N . GLN A 1 227 ? 5.922 8.800 18.486 1.00 91.25 227 GLN A N 1
ATOM 1740 C CA . GLN A 1 227 ? 5.282 9.234 19.732 1.00 91.25 227 GLN A CA 1
ATOM 1741 C C . GLN A 1 227 ? 3.933 9.939 19.516 1.00 91.25 227 GLN A C 1
ATOM 1743 O O . GLN A 1 227 ? 3.014 9.768 20.319 1.00 91.25 227 GLN A O 1
ATOM 1748 N N . ASP A 1 228 ? 3.797 10.726 18.452 1.00 92.12 228 ASP A N 1
ATOM 1749 C CA . ASP A 1 228 ? 2.542 11.395 18.097 1.00 92.12 228 ASP A CA 1
ATOM 1750 C C . ASP A 1 228 ? 1.429 10.388 17.773 1.00 92.12 228 ASP A C 1
ATOM 1752 O O . ASP A 1 228 ? 0.298 10.566 18.223 1.00 92.12 228 ASP A O 1
ATOM 1756 N N . THR A 1 229 ? 1.769 9.277 17.117 1.00 92.19 229 THR A N 1
ATOM 1757 C CA . THR A 1 229 ? 0.850 8.158 16.846 1.00 92.19 229 THR A CA 1
ATOM 1758 C C . THR A 1 229 ? 0.284 7.559 18.137 1.00 92.19 229 THR A C 1
ATOM 1760 O O . THR A 1 229 ? -0.926 7.353 18.250 1.00 92.19 229 THR A O 1
ATOM 1763 N N . TRP A 1 230 ? 1.115 7.369 19.169 1.00 94.31 230 TRP A N 1
ATOM 1764 C CA . TRP A 1 230 ? 0.648 6.909 20.484 1.00 94.31 230 TRP A CA 1
ATOM 1765 C C . TRP A 1 230 ? -0.312 7.895 21.157 1.00 94.31 230 TRP A C 1
ATOM 1767 O O . TRP A 1 230 ? -1.303 7.480 21.767 1.00 94.31 230 TRP A O 1
ATOM 1777 N N . ILE A 1 231 ? -0.041 9.198 21.044 1.00 94.62 231 ILE A N 1
ATOM 1778 C CA . ILE A 1 231 ? -0.910 10.246 21.594 1.00 94.62 231 ILE A CA 1
ATOM 1779 C C . ILE A 1 231 ? -2.261 10.235 20.872 1.00 94.62 231 ILE A C 1
ATOM 1781 O O . ILE A 1 231 ? -3.307 10.226 21.527 1.00 94.62 231 ILE A O 1
ATOM 1785 N N . CYS A 1 232 ? -2.256 10.187 19.541 1.00 95.62 232 CYS A N 1
ATOM 1786 C CA . CYS A 1 232 ? -3.476 10.152 18.741 1.00 95.62 232 CYS A CA 1
ATOM 1787 C C . CYS A 1 232 ? -4.297 8.880 18.984 1.00 95.62 232 CYS A C 1
ATOM 1789 O O . CYS A 1 232 ? -5.523 8.957 19.110 1.00 95.62 232 CYS A O 1
ATOM 1791 N N . LEU A 1 233 ? -3.643 7.726 19.153 1.00 95.44 233 LEU A N 1
ATOM 1792 C CA . LEU A 1 233 ? -4.310 6.490 19.561 1.00 95.44 233 LEU A CA 1
ATOM 1793 C C . LEU A 1 233 ? -5.007 6.655 20.917 1.00 95.44 233 LEU A C 1
ATOM 1795 O O . LEU A 1 233 ? -6.186 6.319 21.051 1.00 95.44 233 LEU A O 1
ATOM 1799 N N . ALA A 1 234 ? -4.310 7.197 21.920 1.00 95.44 234 ALA A N 1
ATOM 1800 C CA . ALA A 1 234 ? -4.881 7.403 23.249 1.00 95.44 234 ALA A CA 1
ATOM 1801 C C . ALA A 1 234 ? -6.099 8.340 23.203 1.00 95.44 234 ALA A C 1
ATOM 1803 O O . ALA A 1 234 ? -7.145 8.021 23.772 1.00 95.44 234 ALA A O 1
ATOM 1804 N N . LEU A 1 235 ? -5.999 9.458 22.476 1.00 95.50 235 LEU A N 1
ATOM 1805 C CA . LEU A 1 235 ? -7.116 10.387 22.273 1.00 95.50 235 LEU A CA 1
ATOM 1806 C C . LEU A 1 235 ? -8.297 9.726 21.549 1.00 95.50 235 LEU A C 1
ATOM 1808 O O . LEU A 1 235 ? -9.452 9.956 21.918 1.00 95.50 235 LEU A O 1
ATOM 1812 N N . SER A 1 236 ? -8.021 8.869 20.567 1.00 94.88 236 SER A N 1
ATOM 1813 C CA . SER A 1 236 ? -9.046 8.122 19.830 1.00 94.88 236 SER A CA 1
ATOM 1814 C C . SER A 1 236 ? -9.785 7.134 20.726 1.00 94.88 236 SER A C 1
ATOM 1816 O O . SER A 1 236 ? -11.016 7.110 20.728 1.00 94.88 236 SER A O 1
ATOM 1818 N N . ILE A 1 237 ? -9.059 6.372 21.548 1.00 95.00 237 ILE A N 1
ATOM 1819 C CA . ILE A 1 237 ? -9.652 5.437 22.515 1.00 95.00 237 ILE A CA 1
ATOM 1820 C C . ILE A 1 237 ? -10.491 6.194 23.550 1.00 95.00 237 ILE A C 1
ATOM 1822 O O . ILE A 1 237 ? -11.629 5.805 23.814 1.00 95.00 237 ILE A O 1
ATOM 1826 N N . ILE A 1 238 ? -9.970 7.297 24.102 1.00 96.12 238 ILE A N 1
ATOM 1827 C CA . ILE A 1 238 ? -10.714 8.141 25.049 1.00 96.12 238 ILE A CA 1
ATOM 1828 C C . ILE A 1 238 ? -12.011 8.632 24.407 1.00 96.12 238 ILE A C 1
ATOM 1830 O O . ILE A 1 238 ? -13.071 8.530 25.021 1.00 96.12 238 ILE A O 1
ATOM 1834 N N . THR A 1 239 ? -11.950 9.113 23.165 1.00 94.69 239 THR A N 1
ATOM 1835 C CA . THR A 1 239 ? -13.127 9.596 22.436 1.00 94.69 239 THR A CA 1
ATOM 1836 C C . THR A 1 239 ? -14.152 8.478 22.241 1.00 94.69 239 THR A C 1
ATOM 1838 O O . THR A 1 239 ? -15.308 8.651 22.632 1.00 94.69 239 THR A O 1
ATOM 1841 N N . LEU A 1 240 ? -13.729 7.312 21.740 1.00 93.44 240 LEU A N 1
ATOM 1842 C CA . LEU A 1 240 ? -14.597 6.150 21.509 1.00 93.44 240 LEU A CA 1
ATOM 1843 C C . LEU A 1 240 ? -15.292 5.661 22.783 1.00 93.44 240 LEU A C 1
ATOM 1845 O O . LEU A 1 240 ? -16.469 5.315 22.738 1.00 93.44 240 LEU A O 1
ATOM 1849 N N . VAL A 1 241 ? -14.587 5.656 23.914 1.00 94.38 241 VAL A N 1
ATOM 1850 C CA . VAL A 1 241 ? -15.135 5.227 25.210 1.00 94.38 241 VAL A CA 1
ATOM 1851 C C . VAL A 1 241 ? -16.001 6.322 25.845 1.00 94.38 241 VAL A C 1
ATOM 1853 O O . VAL A 1 241 ? -17.015 6.026 26.475 1.00 94.38 241 VAL A O 1
ATOM 1856 N N . SER A 1 242 ? -15.647 7.597 25.664 1.00 94.19 242 SER A N 1
ATOM 1857 C CA . SER A 1 242 ? -16.365 8.722 26.277 1.00 94.19 242 SER A CA 1
ATOM 1858 C C . SER A 1 242 ? -17.783 8.906 25.737 1.00 94.19 242 SER A C 1
ATOM 1860 O O . SER A 1 242 ? -18.661 9.312 26.497 1.00 94.19 242 SER A O 1
ATOM 1862 N N . ILE A 1 243 ? -18.025 8.600 24.457 1.00 93.50 243 ILE A N 1
ATOM 1863 C CA . ILE A 1 243 ? -19.333 8.768 23.808 1.00 93.50 243 ILE A CA 1
ATOM 1864 C C . ILE A 1 243 ? -20.417 7.907 24.483 1.00 93.50 243 ILE A C 1
ATOM 1866 O O . ILE A 1 243 ? -21.366 8.496 25.007 1.00 93.50 243 ILE A O 1
ATOM 1870 N N . PRO A 1 244 ? -20.308 6.562 24.542 1.00 92.88 244 PRO A N 1
ATOM 1871 C CA . PRO A 1 244 ? -21.322 5.730 25.187 1.00 92.88 244 PRO A CA 1
ATOM 1872 C C . PRO A 1 244 ? -21.443 6.038 26.682 1.00 92.88 244 PRO A C 1
ATOM 1874 O O . PRO A 1 244 ? -22.551 6.240 27.165 1.00 92.88 244 PRO A O 1
ATOM 1877 N N . LEU A 1 245 ? -20.324 6.225 27.396 1.00 92.56 245 LEU A N 1
ATOM 1878 C CA . LEU A 1 245 ? -20.357 6.590 28.818 1.00 92.56 245 LEU A CA 1
ATOM 1879 C C . LEU A 1 245 ? -21.096 7.909 29.076 1.00 92.56 245 LEU A C 1
ATOM 1881 O O . LEU A 1 245 ? -21.774 8.059 30.093 1.00 92.56 245 LEU A O 1
ATOM 1885 N N . SER A 1 246 ? -20.964 8.882 28.172 1.00 92.88 246 SER A N 1
ATOM 1886 C CA . SER A 1 246 ? -21.673 10.158 28.283 1.00 92.88 246 SER A CA 1
ATOM 1887 C C . SER A 1 246 ? -23.173 9.992 28.061 1.00 92.88 246 SER A C 1
ATOM 1889 O O . SER A 1 246 ? -23.951 10.655 28.748 1.00 92.88 246 SER A O 1
ATOM 1891 N N . LEU A 1 247 ? -23.582 9.122 27.134 1.00 91.94 247 LEU A N 1
ATOM 1892 C CA . LEU A 1 247 ? -24.990 8.786 26.912 1.00 91.94 247 LEU A CA 1
ATOM 1893 C C . LEU A 1 247 ? -25.574 8.071 28.140 1.00 91.94 247 LEU A C 1
ATOM 1895 O O . LEU A 1 247 ? -26.572 8.537 28.691 1.00 91.94 247 LEU A O 1
ATOM 1899 N N . ASP A 1 248 ? -24.875 7.062 28.661 1.00 90.25 248 ASP A N 1
ATOM 1900 C CA . ASP A 1 248 ? -25.279 6.328 29.867 1.00 90.25 248 ASP A CA 1
ATOM 1901 C C . ASP A 1 248 ? -25.404 7.256 31.083 1.00 90.25 248 ASP A C 1
ATOM 1903 O O . ASP A 1 248 ? -26.369 7.197 31.852 1.00 90.25 248 ASP A O 1
ATOM 1907 N N . LEU A 1 249 ? -24.447 8.174 31.255 1.00 92.44 249 LEU A N 1
ATOM 1908 C CA . LEU A 1 249 ? -24.486 9.160 32.332 1.00 92.44 249 LEU A CA 1
ATOM 1909 C C . LEU A 1 249 ? -25.674 10.119 32.176 1.00 92.44 249 LEU A C 1
ATOM 1911 O O . LEU A 1 249 ? -26.315 10.471 33.173 1.00 92.44 249 LEU A O 1
ATOM 1915 N N . GLN A 1 250 ? -25.978 10.561 30.952 1.00 93.25 250 GLN A N 1
ATOM 1916 C CA . GLN A 1 250 ? -27.139 11.412 30.689 1.00 93.25 250 GLN A CA 1
ATOM 1917 C C . GLN A 1 250 ? -28.445 10.697 31.033 1.00 93.25 250 GLN A C 1
ATOM 1919 O O . GLN A 1 250 ? -29.303 11.300 31.691 1.00 93.25 250 GLN A O 1
ATOM 1924 N N .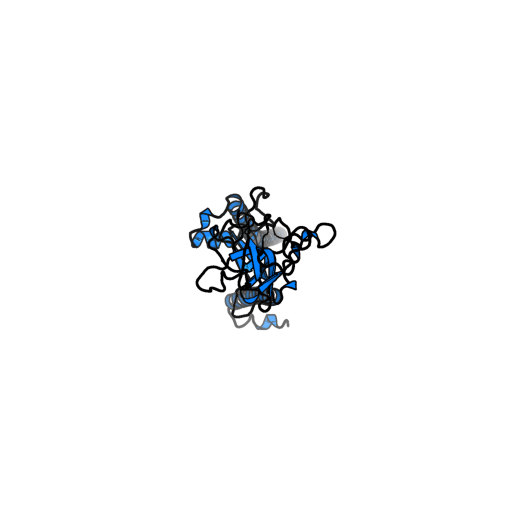 ASP A 1 251 ? -28.578 9.429 30.656 1.00 92.31 251 ASP A N 1
ATOM 1925 C CA . ASP A 1 251 ? -29.764 8.625 30.939 1.00 92.31 251 ASP A CA 1
ATOM 1926 C C . ASP A 1 251 ? -29.917 8.361 32.440 1.00 92.31 251 ASP A C 1
ATOM 1928 O O . ASP A 1 251 ? -30.975 8.640 33.018 1.00 92.31 251 ASP A O 1
ATOM 1932 N N . TYR A 1 252 ? -28.828 8.005 33.123 1.00 92.31 252 TYR A N 1
ATOM 1933 C CA . TYR A 1 252 ? -28.808 7.874 34.580 1.00 92.31 252 TYR A CA 1
ATOM 1934 C C . TYR A 1 252 ? -29.239 9.169 35.297 1.00 92.31 252 TYR A C 1
ATOM 1936 O O . TYR A 1 252 ? -30.048 9.158 36.239 1.00 92.31 252 TYR A O 1
ATOM 1944 N N . LEU A 1 253 ? -28.735 10.327 34.856 1.00 91.44 253 LEU A N 1
ATOM 1945 C CA . LEU A 1 253 ? -29.109 11.619 35.437 1.00 91.44 253 LEU A CA 1
ATOM 1946 C C . LEU A 1 253 ? -30.569 11.995 35.136 1.00 91.44 253 LEU A C 1
ATOM 1948 O O . LEU A 1 253 ? -31.231 12.581 36.007 1.00 91.44 253 LEU A O 1
ATOM 1952 N N . ARG A 1 254 ? -31.087 11.667 33.943 1.00 89.62 254 ARG A N 1
ATOM 1953 C CA . ARG A 1 254 ? -32.499 11.864 33.566 1.00 89.62 254 ARG A CA 1
ATOM 1954 C C . ARG A 1 254 ? -33.423 11.040 34.453 1.00 89.62 254 ARG A C 1
ATOM 1956 O O . ARG A 1 254 ? -34.356 11.611 35.027 1.00 89.62 254 ARG A O 1
ATOM 1963 N N . GLU A 1 255 ? -33.126 9.761 34.666 1.00 90.56 255 GLU A N 1
ATOM 1964 C CA . GLU A 1 255 ? -33.899 8.911 35.578 1.00 90.56 255 GLU A CA 1
ATOM 1965 C C . GLU A 1 255 ? -33.913 9.458 37.008 1.00 90.56 255 GLU A C 1
ATOM 1967 O O . GLU A 1 255 ? -34.965 9.536 37.656 1.00 90.56 255 GLU A O 1
ATOM 1972 N N . LYS A 1 256 ? -32.752 9.894 37.511 1.00 84.94 256 LYS A N 1
ATOM 1973 C CA . LYS A 1 256 ? -32.634 10.445 38.868 1.00 84.94 256 LYS A CA 1
ATOM 1974 C C . LYS A 1 256 ? -33.425 11.747 39.033 1.00 84.94 256 LYS A C 1
ATOM 1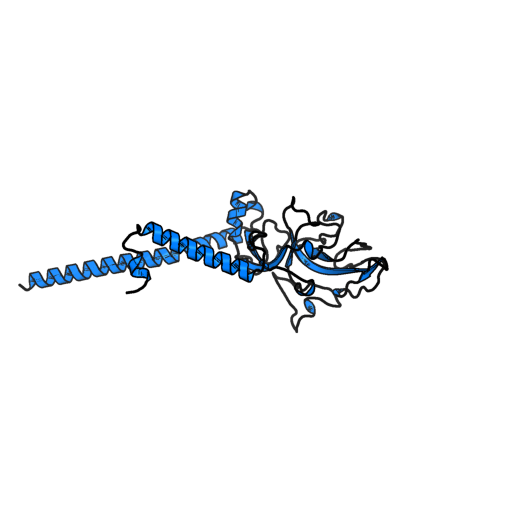976 O O . LYS A 1 256 ? -34.060 11.950 40.075 1.00 84.94 256 LYS A O 1
ATOM 1981 N N . LYS A 1 257 ? -33.425 12.626 38.022 1.00 80.00 257 LYS A N 1
ATOM 1982 C CA . LYS A 1 257 ? -34.259 13.844 38.002 1.00 80.00 257 LYS A CA 1
ATOM 1983 C C . LYS A 1 257 ? -35.751 13.508 37.919 1.00 80.00 257 LYS A C 1
ATOM 1985 O O . LYS A 1 257 ? -36.528 14.105 38.665 1.00 80.00 257 LYS A O 1
ATOM 1990 N N . GLY A 1 258 ? -36.141 12.531 37.098 1.00 75.75 258 GLY A N 1
ATOM 1991 C CA . GLY A 1 258 ? -37.518 12.031 37.014 1.00 75.75 258 GLY A CA 1
ATOM 1992 C C . GLY A 1 258 ? -38.035 11.512 38.361 1.00 75.75 258 GLY A C 1
ATOM 1993 O O . GLY A 1 258 ? -39.084 11.954 38.838 1.00 75.75 258 GLY A O 1
ATOM 1994 N N . LYS A 1 259 ? -37.240 10.678 39.047 1.00 68.69 259 LYS A N 1
ATOM 1995 C CA . LYS A 1 259 ? -37.549 10.158 40.394 1.00 68.69 259 LYS A CA 1
ATOM 1996 C C . LYS A 1 259 ? -37.669 11.276 41.443 1.00 68.69 259 LYS A C 1
ATOM 1998 O O . LYS A 1 259 ? -38.630 11.288 42.216 1.00 68.69 259 LYS A O 1
ATOM 2003 N N . LYS A 1 260 ? -36.765 12.270 41.443 1.00 66.00 260 LYS A N 1
ATOM 2004 C CA . LYS A 1 260 ? -36.869 13.450 42.334 1.00 66.00 260 LYS A CA 1
ATOM 2005 C C . LYS A 1 260 ? -38.116 14.299 42.050 1.00 66.00 260 LYS A C 1
ATOM 2007 O O . LYS A 1 260 ? -38.767 14.745 42.994 1.00 66.00 260 LYS A O 1
ATOM 2012 N N . GLY A 1 261 ? -38.474 14.507 40.782 1.00 63.00 261 GLY A N 1
ATOM 2013 C CA . GLY A 1 261 ? -39.668 15.264 40.387 1.00 63.00 261 GLY A CA 1
ATOM 2014 C C . GLY A 1 261 ? -40.981 14.599 40.822 1.00 63.00 261 GLY A C 1
ATOM 2015 O O . GLY A 1 261 ? -41.875 15.277 41.335 1.00 63.00 261 GLY A O 1
ATOM 2016 N N . MET A 1 262 ? -41.079 13.271 40.690 1.00 59.03 262 MET A N 1
ATOM 2017 C CA . MET A 1 262 ? -42.217 12.482 41.189 1.00 59.03 262 MET A CA 1
ATOM 2018 C C . MET A 1 262 ? -42.322 12.516 42.719 1.00 59.03 262 MET A C 1
ATOM 2020 O O . MET A 1 262 ? -43.402 12.775 43.253 1.00 59.03 262 MET A O 1
ATOM 2024 N N . SER A 1 263 ? -41.202 12.334 43.428 1.00 60.50 263 SER A N 1
ATOM 2025 C CA . SER A 1 263 ? -41.164 12.387 44.896 1.00 60.50 263 SER A CA 1
ATOM 2026 C C . SER A 1 263 ? -41.626 13.744 45.446 1.00 60.50 263 SER A C 1
ATOM 2028 O O . SER A 1 263 ? -42.346 13.791 46.443 1.00 60.50 263 SER A O 1
ATOM 2030 N N . MET A 1 264 ? -41.268 14.851 44.786 1.00 57.19 264 MET A N 1
ATOM 2031 C CA . MET A 1 264 ? -41.632 16.202 45.230 1.00 57.19 264 MET A CA 1
ATOM 2032 C C . MET A 1 264 ? -43.116 16.536 44.974 1.00 57.19 264 MET A C 1
ATOM 2034 O O . MET A 1 264 ? -43.745 17.224 45.782 1.00 57.19 264 MET A O 1
ATOM 2038 N N . LYS A 1 265 ? -43.707 16.020 43.884 1.00 60.66 265 LYS A N 1
ATOM 2039 C CA . LYS A 1 265 ? -45.154 16.135 43.613 1.00 60.66 265 LYS A CA 1
ATOM 2040 C C . LYS A 1 265 ? -45.994 15.325 44.606 1.00 60.66 265 LYS A C 1
ATOM 2042 O O . LYS A 1 265 ? -46.994 15.844 45.097 1.00 60.66 265 LYS A O 1
ATOM 2047 N N . GLY A 1 266 ? -45.564 14.109 44.953 1.00 59.72 266 GLY A N 1
ATOM 2048 C CA . GLY A 1 266 ? -46.240 13.279 45.960 1.00 59.72 266 GLY A CA 1
ATOM 2049 C C . GLY A 1 266 ? -46.259 13.919 47.354 1.00 59.72 266 GLY A C 1
ATOM 2050 O O . GLY A 1 266 ? -47.278 13.885 48.041 1.00 59.72 266 GLY A O 1
ATOM 2051 N N . TRP A 1 267 ? -45.170 14.587 47.749 1.00 55.53 267 TRP A N 1
ATOM 2052 C CA . TRP A 1 267 ? -45.092 15.294 49.033 1.00 55.53 267 TRP A CA 1
ATOM 2053 C C . TRP A 1 267 ? -46.005 16.531 49.089 1.00 55.53 267 TRP A C 1
ATOM 2055 O O . TRP A 1 267 ? -46.701 16.753 50.077 1.00 55.53 267 TRP A O 1
ATOM 2065 N N . ARG A 1 268 ? -46.088 17.296 47.991 1.00 58.66 268 ARG A N 1
ATOM 2066 C CA . ARG A 1 268 ? -46.989 18.458 47.881 1.00 58.66 268 ARG A CA 1
ATOM 2067 C C . ARG A 1 268 ? -48.475 18.094 47.912 1.00 58.66 268 ARG A C 1
ATOM 2069 O O . ARG A 1 268 ? -49.269 18.908 48.371 1.00 58.66 268 ARG A O 1
ATOM 2076 N N . HIS A 1 269 ? -48.849 16.904 47.442 1.00 57.09 269 HIS A N 1
ATOM 2077 C CA . HIS A 1 269 ? -50.236 16.434 47.506 1.00 57.09 269 HIS A CA 1
ATOM 2078 C C . HIS A 1 269 ? -50.655 16.052 48.935 1.00 57.09 269 HIS A C 1
ATOM 2080 O O . HIS A 1 269 ? -51.792 16.307 49.312 1.00 57.09 269 HIS A O 1
ATOM 2086 N N . LYS A 1 270 ? -49.727 15.516 49.743 1.00 57.31 270 LYS A N 1
ATOM 2087 C CA . LYS A 1 270 ? -49.945 15.178 51.164 1.00 57.31 270 LYS A CA 1
ATOM 2088 C C . LYS A 1 270 ? -50.044 16.391 52.096 1.00 57.31 270 LYS A C 1
ATOM 2090 O O . LYS A 1 270 ? -50.634 16.280 53.155 1.00 57.31 270 LYS A O 1
ATOM 2095 N N . LEU A 1 271 ? -49.446 17.525 51.727 1.00 57.41 271 LEU A N 1
ATOM 2096 C CA . LEU A 1 271 ? -49.499 18.771 52.510 1.00 57.41 271 LEU A CA 1
ATOM 2097 C C . LEU A 1 271 ? -50.753 19.618 52.234 1.00 57.41 271 LEU A C 1
ATOM 2099 O O . LEU A 1 271 ? -50.959 20.629 52.898 1.00 57.41 271 LEU A O 1
ATOM 2103 N N . LYS A 1 272 ? -51.554 19.249 51.228 1.00 55.34 272 LYS A N 1
ATOM 2104 C CA . LYS A 1 272 ? -52.800 19.938 50.851 1.00 55.34 272 LYS A CA 1
ATOM 2105 C C . LYS A 1 272 ? -54.074 19.162 51.226 1.00 55.34 272 LYS A C 1
ATOM 2107 O O . LYS A 1 272 ? -55.158 19.645 50.911 1.00 55.34 272 LYS A O 1
ATOM 2112 N N . SER A 1 273 ? -53.941 17.992 51.853 1.00 49.50 273 SER A N 1
ATOM 2113 C CA . SER A 1 273 ? -55.031 17.213 52.466 1.00 49.50 273 SER A CA 1
ATOM 2114 C C . SER A 1 273 ? -54.971 17.346 53.977 1.00 49.50 273 SER A C 1
ATOM 2116 O O . SER A 1 273 ? -56.038 17.522 54.590 1.00 49.50 273 SER A O 1
#

Radius of gyration: 27.06 Å; Cα contacts (8 Å, |Δi|>4): 468; chains: 1; bounding box: 77×38×81 Å

Foldseek 3Di:
DPPVVVVPPPDPPVVVVVVVVCVVVCVVLVVLCVQQVADVVDDRQKDAAQAALQPDPDADQQLPQARAHQKIWGFRADDDPVVWFALFAPQDTQPPPPDRGDDGRPGHIWWFWFDAVLDPVDHIDIFGFHWKWDADPVLQAIDTRRHRGDRHNADDDVVQPDDRQRAPHIATFTGRPNDNHTLCDPVVPGHVHHGDSVGTSGITDDIDALNSCVVCVVVVSNVRHDPSSVVVVVVVVCVVVVVVVVVVVVVVVVVVVVVVVVVVVVVVVVVVD

Sequence (273 aa):
MNPFDSLEDKMPSIVVEIAVAVLILGGIMGSIWLYSGQPFPGSPPLVVIESGSMMHENEPFGRLGTIDPGDIVLAKAVHQRGDVITHGGKFGGAKFVGAEGYKTYGDYGDVIIYKPMGRTDVLPIIHRAMCWIEYDENNGTYTVQEYGIRNASSVTIPELDLYGYQPHLSGFITKGDNNELPDQHPMAKICEQPVKLEWVIGKAQGELPWFGSLKLLFTGNAGDVNQDTWICLALSIITLVSIPLSLDLQDYLREKKGKKGMSMKGWRHKLKS

Solvent-accessible surface area (backbone atoms only — not comparable to full-atom values): 14899 Å² total; per-residue (Å²): 132,61,83,69,67,70,58,63,82,80,48,64,67,68,58,54,54,52,50,52,52,50,50,52,52,48,51,52,53,50,49,51,36,62,71,22,61,38,56,84,94,63,65,71,36,69,43,66,38,72,55,56,42,42,31,69,94,85,61,61,91,55,49,78,65,48,52,41,27,11,20,28,30,31,33,28,47,55,90,51,76,86,74,55,48,23,27,36,50,94,62,29,40,11,67,67,42,69,96,86,29,37,71,44,59,86,39,56,12,38,37,36,31,27,29,54,85,62,41,83,92,54,80,66,46,68,28,32,29,40,41,52,41,44,55,40,82,90,78,61,24,33,33,26,64,23,67,67,43,64,75,28,82,44,44,66,42,76,96,55,76,35,71,70,43,74,64,95,51,43,17,33,41,36,28,30,72,53,42,94,55,28,34,50,37,84,87,60,75,61,22,83,52,43,48,36,71,90,26,41,66,13,34,59,54,69,74,48,73,33,63,28,36,60,56,27,55,78,71,70,45,46,84,54,39,55,71,51,37,56,51,49,36,52,53,48,52,51,52,66,55,47,54,58,54,51,52,52,50,51,51,54,51,48,52,54,51,52,53,53,53,52,54,56,53,56,51,57,58,64,76,74,112

Secondary structure (DSSP, 8-state):
--GGGGTTTTS-HHHHHHHHHHHHHHHHHHHHHHHHT--SSSS-SEEE--SGGG--TTPPTT-TTS--TT-EEEEE---SGGG------SSSSGGGSTTT--EETTEEB-EEEE-GGG-SSS--EEEEEEEEEEEETTTTEEEEGGGTEEEESSEEEGGGTEEEE--SS-EEEEE-TT-SS-TTSTTT-S-SS-B-GGGEEEEEEEEE-STTHHHHHHHT-GGGS-HHHHHHHHHHHHHHHHHHHHHHHHHHHHHHHHHHHHHHHHHHHHT--

Mean predicted aligned error: 7.65 Å

pLDDT: mean 89.89, std 11.4, range [47.41, 98.44]

Nearest PDB structures (foldseek):
  4me8-assembly1_A  TM=3.667E-01  e=1.639E-01  Enterococcus faecalis V583